Protein AF-A0A418YDF3-F1 (afdb_monomer)

Organism: NCBI:txid2303987

pLDDT: mean 71.72, std 22.0, range [26.33, 98.12]

Sequence (335 aa):
MNLDSYYQDIRQAFCSSIDDYKKDMTSWWKSWVLEMDQRIIVNNKERASASYDSNELETDFVTCPLNGKLHIVHNFETEEFVPIANTPFKIQAFRVEYVEVEAGYGATKRMQKVAKYHDIGPAYSGQVDANGIKEVQLDPATYGGKPLRITFEPDVTDQDMANLLASYDGTIDKLANWLDSEWQIQKQDWQDYLDNGIDMSKEVIKFFDNMIDAVLDAWDEIKGLFELLANPSKLKKLLMQYTDADKIEQMMASAKQEMADLLTLLKDEARCFLCINAIYSWCKLLSPAQLFDIASKTLAAILVEVVISLLIPGGAIIKNLNRLRDAASVAAVIN

Nearest PDB structures (foldseek):
  4u59-assembly1_A  TM=3.745E-01  e=8.250E-01  Salmonella enterica subsp. enterica serovar Typhimurium
  5a33-assembly1_A  TM=1.885E-01  e=4.703E-01  Cowpea mosaic virus

Solvent-accessible surface area (backbone atoms only — not comparable to full-atom values): 18578 Å² total; per-residue (Å²): 134,65,66,68,62,55,50,50,55,46,52,51,52,48,73,49,43,66,59,53,51,54,54,42,51,73,31,92,91,52,41,92,78,55,64,62,29,34,30,34,28,53,70,92,36,81,43,38,73,44,48,51,85,51,52,64,50,64,37,55,79,41,68,34,41,67,77,16,58,42,45,39,36,31,24,46,45,48,89,61,94,40,50,41,48,60,31,37,33,38,39,35,29,40,46,79,45,79,43,78,41,83,46,67,66,80,96,58,54,40,79,39,82,42,82,42,80,42,79,38,79,76,68,48,76,50,56,25,36,82,70,5,39,33,84,43,80,48,58,36,91,74,37,32,65,29,43,27,45,39,39,34,48,42,77,76,43,76,64,51,52,49,54,52,59,58,67,41,50,70,55,49,52,52,51,50,54,48,51,56,55,51,42,67,57,35,51,52,53,40,47,50,45,71,76,70,46,74,92,64,54,73,69,51,56,48,48,48,51,52,46,49,49,50,55,48,51,56,41,55,51,47,52,57,45,52,70,36,48,82,34,71,73,52,38,55,57,52,53,55,75,80,44,59,67,70,59,53,50,49,46,52,68,72,23,65,59,59,51,51,50,48,59,55,47,61,53,16,51,69,60,49,52,50,52,52,43,48,51,56,44,50,62,69,54,54,38,71,72,54,52,53,54,40,70,75,42,68,55,68,62,56,50,52,54,51,50,54,56,73,73,52,87,78,85,62,67,67,67,56,54,52,49,53,52,50,58,58,54,58,56,68,75,76,113

Foldseek 3Di:
DPLVVLLVVLLVCLLCVLVVVVVLCVDPVNVVQDFWWKWKDKPNHTFWIDGLPDQKIKGDWDFQALQQKIKIAIAILAPDGQGQAFKKKKKWFWDWDWDWDFDDDDPPTDTDTDIDIGTWDDIDIDTHHRSRIDIDRDDSVGRHRTIMMMMIRGDRDPVSVVSLSVVCSVLSVVLSVVSVVLLVVLVVVVVCCVVPNDPDPPVVVVVLVVLLVVVVVVLVVVSVVLVVLLPVVSVLVVVVVPDPPVVVVVCCVVCVPVSVLVNSNSSNVSSVSSLSSSVSSSSSSHDSVVSVVCVVPPVVVVSVVSSVLSSDPDDCNPVVVVVVVVVVVVVVVVD

Secondary structure (DSSP, 8-state):
--HHHHHHHHHHHHHTHHHHHHHHHT-TTTGGG--PEEEEEESSSEEEEEETT-S-EEPPPEEPPTT-EEEEEEEESSSS--B-TT-EEEEEEEEEEEEEEEESSGGG-EEEEEEEEEEEEEEEEEE--TTSEEEEE--HHHHTTSEEEEEE-----HHHHHHHHHTTHHHHHHHHHHHHHHHHHHHHHHHHHHHHS----HHHHHHHHHHHHHHHHHHHHHHHHHHHHTSHHHHHHHHHHHS-HHHHHHHHHH-TTHHHHHHHHTT-HHHHHHHHHHHHHHHHHS-HHHHHHHHHS-HHHHHHHHHHHHHS-SSSHHHHHHHHHHHHHHHTT--

Mean predicted aligned error: 13.04 Å

Structure (mmCIF, N/CA/C/O backbone):
data_AF-A0A418YDF3-F1
#
_entry.id   AF-A0A418YDF3-F1
#
loop_
_atom_site.group_PDB
_atom_site.id
_atom_site.type_symbol
_atom_site.label_atom_id
_atom_site.label_alt_id
_atom_site.label_comp_id
_atom_site.label_asym_id
_atom_site.label_entity_id
_atom_site.label_seq_id
_atom_site.pdbx_PDB_ins_code
_atom_site.Cartn_x
_atom_site.Cartn_y
_atom_site.Cartn_z
_atom_site.occupancy
_atom_site.B_iso_or_equiv
_atom_site.auth_seq_id
_atom_site.auth_comp_id
_atom_site.auth_asym_id
_atom_site.auth_atom_id
_atom_site.pdbx_PDB_model_num
ATOM 1 N N . MET A 1 1 ? -25.095 6.789 31.548 1.00 68.75 1 MET A N 1
ATOM 2 C CA . MET A 1 1 ? -24.505 6.832 30.192 1.00 68.75 1 MET A CA 1
ATOM 3 C C . MET A 1 1 ? -25.452 6.117 29.239 1.00 68.75 1 MET A C 1
ATOM 5 O O . MET A 1 1 ? -26.002 5.104 29.648 1.00 68.75 1 MET A O 1
ATOM 9 N N . ASN A 1 2 ? -25.699 6.633 28.030 1.00 84.19 2 ASN A N 1
ATOM 10 C CA . ASN A 1 2 ? -26.424 5.872 27.007 1.00 84.19 2 ASN A CA 1
ATOM 11 C C . ASN A 1 2 ? -25.394 5.049 26.218 1.00 84.19 2 ASN A C 1
ATOM 13 O O . ASN A 1 2 ? -24.545 5.610 25.532 1.00 84.19 2 ASN A O 1
ATOM 17 N N . LEU A 1 3 ? -25.443 3.729 26.395 1.00 83.56 3 LEU A N 1
ATOM 18 C CA . LEU A 1 3 ? -24.481 2.794 25.815 1.00 83.56 3 LEU A CA 1
ATOM 19 C C . LEU A 1 3 ? -24.567 2.754 24.283 1.00 83.56 3 LEU A C 1
ATOM 21 O O . LEU A 1 3 ? -23.544 2.659 23.614 1.00 83.56 3 LEU A O 1
ATOM 25 N N . ASP A 1 4 ? -25.766 2.894 23.719 1.00 86.94 4 ASP A N 1
ATOM 26 C CA . ASP A 1 4 ? -25.945 2.860 22.268 1.00 86.94 4 ASP A CA 1
ATOM 27 C C . ASP A 1 4 ? -25.356 4.106 21.604 1.00 86.94 4 ASP A C 1
ATOM 29 O O . ASP A 1 4 ? -24.656 3.980 20.604 1.00 86.94 4 ASP A O 1
ATOM 33 N N . SER A 1 5 ? -25.555 5.298 22.178 1.00 87.12 5 SER A N 1
ATOM 34 C CA . SER A 1 5 ? -24.912 6.510 21.649 1.00 87.12 5 SER A CA 1
ATOM 35 C C . SER A 1 5 ? -23.392 6.471 21.814 1.00 87.12 5 SER A C 1
ATOM 37 O O . SER A 1 5 ? -22.680 6.843 20.891 1.00 87.12 5 SER A O 1
ATOM 39 N N . TYR A 1 6 ? -22.896 5.963 22.950 1.00 85.44 6 TYR A N 1
ATOM 40 C CA . TYR A 1 6 ? -21.458 5.820 23.205 1.00 85.44 6 TYR A CA 1
ATOM 41 C C . TYR A 1 6 ? -20.766 4.961 22.139 1.00 85.44 6 TYR A C 1
ATOM 43 O O . TYR A 1 6 ? -19.739 5.352 21.586 1.00 85.44 6 TYR A O 1
ATOM 51 N N . TYR A 1 7 ? -21.363 3.816 21.800 1.00 91.38 7 TYR A N 1
ATOM 52 C CA . TYR A 1 7 ? -20.827 2.954 20.755 1.00 91.38 7 TYR A CA 1
ATOM 53 C C . TYR A 1 7 ? -20.908 3.583 19.360 1.00 91.38 7 TYR A C 1
ATOM 55 O O . TYR A 1 7 ? -19.952 3.482 18.593 1.00 91.38 7 TYR A O 1
ATOM 63 N N . GLN A 1 8 ? -22.019 4.250 19.024 1.00 92.75 8 GLN A N 1
ATOM 64 C CA . GLN A 1 8 ? -22.160 4.902 17.718 1.00 92.75 8 GLN A CA 1
ATOM 65 C C . GLN A 1 8 ? -21.089 5.975 17.492 1.00 92.75 8 GLN A C 1
ATOM 67 O O . GLN A 1 8 ? -20.534 6.036 16.396 1.00 92.75 8 GLN A O 1
ATOM 72 N N . ASP A 1 9 ? -20.729 6.742 18.526 1.00 90.81 9 ASP A N 1
ATOM 73 C CA . ASP A 1 9 ? -19.654 7.736 18.441 1.00 90.81 9 ASP A CA 1
ATOM 74 C C . ASP A 1 9 ? -18.295 7.075 18.129 1.00 90.81 9 ASP A C 1
ATOM 76 O O . ASP A 1 9 ? -17.563 7.531 17.248 1.00 90.81 9 ASP A O 1
ATOM 80 N N . ILE A 1 10 ? -17.973 5.958 18.797 1.00 87.44 10 ILE A N 1
ATOM 81 C CA . ILE A 1 10 ? -16.735 5.189 18.561 1.00 87.44 10 ILE A CA 1
ATOM 82 C C . ILE A 1 10 ? -16.718 4.604 17.146 1.00 87.44 10 ILE A C 1
ATOM 84 O O . ILE A 1 10 ? -15.728 4.736 16.424 1.00 87.44 10 ILE A O 1
ATOM 88 N N . ARG A 1 11 ? -17.823 3.980 16.728 1.00 92.56 11 ARG A N 1
ATOM 89 C CA . ARG A 1 11 ? -17.955 3.364 15.405 1.00 92.56 11 ARG A CA 1
ATOM 90 C C . ARG A 1 11 ? -17.830 4.400 14.290 1.00 92.56 11 ARG A C 1
ATOM 92 O O . ARG A 1 11 ? -17.145 4.149 13.300 1.00 92.56 11 ARG A O 1
ATOM 99 N N . GLN A 1 12 ? -18.472 5.558 14.438 1.00 93.62 12 GLN A N 1
ATOM 100 C CA . GLN A 1 12 ? -18.404 6.639 13.457 1.00 93.62 12 GLN A CA 1
ATOM 101 C C . GLN A 1 12 ? -16.995 7.234 13.365 1.00 93.62 12 GLN A C 1
ATOM 103 O O . GLN A 1 12 ? -16.513 7.477 12.255 1.00 93.62 12 GLN A O 1
ATOM 108 N N . ALA A 1 13 ? -16.325 7.427 14.505 1.00 88.69 13 ALA A N 1
ATOM 109 C CA . ALA A 1 13 ? -14.936 7.871 14.539 1.00 88.69 13 ALA A CA 1
ATOM 110 C C 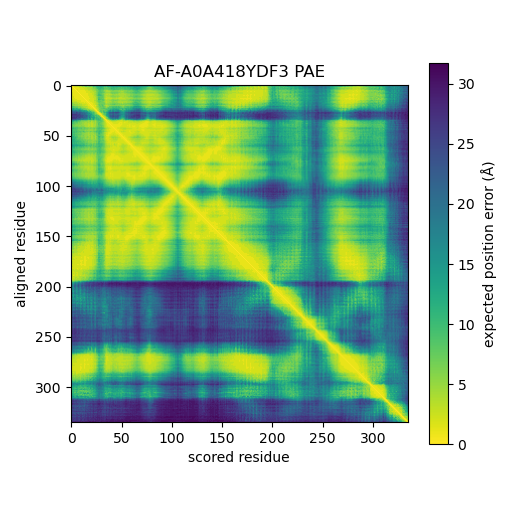. ALA A 1 13 ? -14.005 6.889 13.809 1.00 88.69 13 ALA A C 1
ATOM 112 O O . ALA A 1 13 ? -13.186 7.322 13.005 1.00 88.69 13 ALA A O 1
ATOM 113 N N . PHE A 1 14 ? -14.181 5.577 14.010 1.00 87.88 14 PHE A N 1
ATOM 114 C CA . PHE A 1 14 ? -13.436 4.557 13.268 1.00 87.88 14 PHE A CA 1
ATOM 115 C C . PHE A 1 14 ? -13.706 4.613 11.758 1.00 87.88 14 PHE A C 1
ATOM 117 O O . PHE A 1 14 ? -12.773 4.703 10.967 1.00 87.88 14 PHE A O 1
ATOM 124 N N . CYS A 1 15 ? -14.977 4.602 11.341 1.00 92.31 15 CYS A N 1
ATOM 125 C CA . CYS A 1 15 ? -15.323 4.573 9.913 1.00 92.31 15 CYS A CA 1
ATOM 126 C C . CYS A 1 15 ? -14.806 5.808 9.159 1.00 92.31 15 CYS A C 1
ATOM 128 O O . CYS A 1 15 ? -14.558 5.735 7.961 1.00 92.31 15 CYS A O 1
ATOM 130 N N . SER A 1 16 ? -14.628 6.928 9.863 1.00 90.25 16 SER A N 1
ATOM 131 C CA . SER A 1 16 ? -14.122 8.179 9.290 1.00 90.25 16 SER A CA 1
ATOM 132 C C . SER A 1 16 ? -12.600 8.335 9.432 1.00 90.25 16 SER A C 1
ATOM 134 O O . SER A 1 16 ? -12.046 9.306 8.927 1.00 90.25 16 SER A O 1
ATOM 136 N N . SER A 1 17 ? -11.889 7.406 10.092 1.00 83.56 17 SER A N 1
ATOM 137 C CA . SER A 1 17 ? -10.458 7.585 10.395 1.00 83.56 17 SER A CA 1
ATOM 138 C C . SER A 1 17 ? -9.578 7.628 9.143 1.00 83.56 17 SER A C 1
ATOM 140 O O . SER A 1 17 ? -8.509 8.232 9.159 1.00 83.56 17 SER A O 1
ATOM 142 N N . ILE A 1 18 ? -10.021 7.019 8.037 1.00 85.00 18 ILE A N 1
ATOM 143 C CA . ILE A 1 18 ? -9.289 7.046 6.762 1.00 85.00 18 ILE A CA 1
ATOM 144 C C . ILE A 1 18 ? -9.213 8.461 6.155 1.00 85.00 18 ILE A C 1
ATOM 146 O O . ILE A 1 18 ? -8.265 8.789 5.443 1.00 85.00 18 ILE A O 1
ATOM 150 N N . ASP A 1 19 ? -10.159 9.344 6.490 1.00 84.38 19 ASP A N 1
ATOM 151 C CA . ASP A 1 19 ? -10.090 10.754 6.096 1.00 84.38 19 ASP A CA 1
ATOM 152 C C . ASP A 1 19 ? -9.011 11.505 6.881 1.00 84.38 19 ASP A C 1
ATOM 154 O O . ASP A 1 19 ? -8.397 12.443 6.367 1.00 84.38 19 ASP A O 1
ATOM 158 N N . ASP A 1 20 ? -8.762 11.102 8.128 1.00 75.81 20 ASP A N 1
ATOM 159 C CA . ASP A 1 20 ? -7.681 11.661 8.937 1.00 75.81 20 ASP A CA 1
ATOM 160 C C . ASP A 1 20 ? -6.318 11.173 8.438 1.00 75.81 20 ASP A C 1
ATOM 162 O O . ASP A 1 20 ? -5.392 11.979 8.345 1.00 75.81 20 ASP A O 1
ATOM 166 N N . TYR A 1 21 ? -6.230 9.918 7.982 1.00 73.06 21 TYR A N 1
ATOM 167 C CA . TYR A 1 21 ? -5.070 9.406 7.243 1.00 73.06 21 TYR A CA 1
ATOM 168 C C . TYR A 1 21 ? -4.759 10.278 6.018 1.00 73.06 21 TYR A C 1
ATOM 170 O O . TYR A 1 21 ? -3.640 10.771 5.878 1.00 73.06 21 TYR A O 1
ATOM 178 N N . LYS A 1 22 ? -5.766 10.585 5.185 1.00 74.12 22 LYS A N 1
ATOM 179 C CA . LYS A 1 22 ? -5.604 11.474 4.020 1.00 74.12 22 LYS A CA 1
ATOM 180 C C . LYS A 1 22 ? -5.060 12.856 4.403 1.00 74.12 22 LYS A C 1
ATOM 182 O O . LYS A 1 22 ? -4.180 13.387 3.727 1.00 74.12 22 LYS A O 1
ATOM 187 N N . LYS A 1 23 ? -5.582 13.466 5.473 1.00 70.31 23 LYS A N 1
ATOM 188 C CA . LYS A 1 23 ? -5.118 14.786 5.947 1.00 70.31 23 LYS A CA 1
ATOM 189 C C . LYS A 1 23 ? -3.670 14.735 6.426 1.00 70.31 23 LYS A C 1
ATOM 191 O O . LYS A 1 23 ? -2.907 15.664 6.145 1.00 70.31 23 LYS A O 1
ATOM 196 N N . ASP A 1 24 ? -3.296 13.666 7.118 1.00 64.00 24 ASP A N 1
ATOM 197 C CA . ASP A 1 24 ? -1.949 13.488 7.648 1.00 64.00 24 ASP A CA 1
ATOM 198 C C . ASP A 1 24 ? -0.921 13.225 6.529 1.00 64.00 24 ASP A C 1
ATOM 200 O O . ASP A 1 24 ? 0.154 13.822 6.586 1.00 64.00 24 ASP A O 1
ATOM 204 N N . MET A 1 25 ? -1.281 12.509 5.449 1.00 60.66 25 MET A N 1
ATOM 205 C CA . MET A 1 25 ? -0.444 12.379 4.235 1.00 60.66 25 MET A CA 1
ATOM 206 C C . MET A 1 25 ? -0.154 13.728 3.556 1.00 60.66 25 MET A C 1
ATOM 208 O O . MET A 1 25 ? 0.928 13.950 3.023 1.00 60.66 25 MET A O 1
ATOM 212 N N . THR A 1 26 ? -1.121 14.652 3.568 1.00 54.19 26 THR A N 1
ATOM 213 C CA . THR A 1 26 ? -0.982 15.975 2.920 1.00 54.19 26 THR A CA 1
ATOM 214 C C . THR A 1 26 ? -0.296 17.035 3.796 1.00 54.19 26 THR A C 1
ATOM 216 O O . THR A 1 26 ? -0.090 18.174 3.368 1.00 54.19 26 THR A O 1
ATOM 219 N N . SER A 1 27 ? 0.056 16.697 5.042 1.00 50.47 27 SER A N 1
ATOM 220 C CA . SER A 1 27 ? 0.608 17.639 6.019 1.00 50.47 27 SER A CA 1
ATOM 221 C C . SER A 1 27 ? 2.141 17.577 6.078 1.00 50.47 27 SER A C 1
ATOM 223 O O . SER A 1 27 ? 2.725 16.643 6.619 1.00 50.47 27 SER A O 1
ATOM 225 N N . TRP A 1 28 ? 2.805 18.646 5.621 1.00 35.75 28 TRP A N 1
ATOM 226 C CA . TRP A 1 28 ? 4.269 18.758 5.443 1.00 35.75 28 TRP A CA 1
ATOM 227 C C . TRP A 1 28 ? 5.166 18.456 6.667 1.00 35.75 28 TRP A C 1
ATOM 229 O O . TRP A 1 28 ? 6.367 18.269 6.500 1.00 35.75 28 TRP A O 1
ATOM 239 N N . TRP A 1 29 ? 4.632 18.423 7.894 1.00 36.47 29 TRP A N 1
ATOM 240 C CA . TRP A 1 29 ? 5.394 18.114 9.120 1.00 36.47 29 TRP A CA 1
ATOM 241 C C . TRP A 1 29 ? 5.111 16.710 9.693 1.00 36.47 29 TRP A C 1
ATOM 243 O O . TRP A 1 29 ? 5.823 16.272 10.597 1.00 36.47 29 TRP A O 1
ATOM 253 N N . LYS A 1 30 ? 4.102 16.005 9.158 1.00 39.47 30 LYS A N 1
ATOM 254 C CA . LYS A 1 30 ? 3.733 14.615 9.492 1.00 39.47 30 LYS A CA 1
ATOM 255 C C . LYS A 1 30 ? 4.039 13.607 8.368 1.00 39.47 30 LYS A C 1
ATOM 257 O O . LYS A 1 30 ? 3.889 12.413 8.595 1.00 39.47 30 LYS A O 1
ATOM 262 N N . SER A 1 31 ? 4.526 14.078 7.212 1.00 36.50 31 SER A N 1
ATOM 263 C CA . SER A 1 31 ? 4.891 13.267 6.028 1.00 36.50 31 SER A CA 1
ATOM 264 C C . SER A 1 31 ? 5.810 12.079 6.332 1.00 36.50 31 SER A C 1
ATOM 266 O O . SER A 1 31 ? 5.743 11.061 5.675 1.00 36.50 31 SER A O 1
ATOM 268 N N . TRP A 1 32 ? 6.633 12.148 7.377 1.00 39.16 32 TRP A N 1
ATOM 269 C CA . TRP A 1 32 ? 7.640 11.125 7.678 1.00 39.16 32 TRP A CA 1
ATOM 270 C C . TRP A 1 32 ? 7.091 9.783 8.215 1.00 39.16 32 TRP A C 1
ATOM 272 O O . TRP A 1 32 ? 7.901 8.898 8.482 1.00 39.16 32 TRP A O 1
ATOM 282 N N . VAL A 1 33 ? 5.769 9.633 8.405 1.00 44.22 33 VAL A N 1
ATOM 283 C CA . VAL A 1 33 ? 5.159 8.463 9.082 1.00 44.22 33 VAL A CA 1
ATOM 284 C C . VAL A 1 33 ? 4.268 7.606 8.173 1.00 44.22 33 VAL A C 1
ATOM 286 O O . VAL A 1 33 ? 4.061 6.440 8.495 1.00 44.22 33 VAL A O 1
ATOM 289 N N . LEU A 1 34 ? 3.711 8.149 7.081 1.00 53.81 34 LEU A N 1
ATOM 290 C CA . LEU A 1 34 ? 2.712 7.459 6.245 1.00 53.81 34 LEU A CA 1
ATOM 291 C C . LEU A 1 34 ? 2.827 7.927 4.782 1.00 53.81 34 LEU A C 1
ATOM 293 O O . LEU A 1 34 ? 2.125 8.852 4.365 1.00 53.81 34 LEU A O 1
ATOM 297 N N . GLU A 1 35 ? 3.727 7.324 4.014 1.00 62.12 35 GLU A N 1
ATOM 298 C CA . GLU A 1 35 ? 3.929 7.616 2.595 1.00 62.12 35 GLU A CA 1
ATOM 299 C C . GLU A 1 35 ? 3.644 6.358 1.789 1.00 62.12 35 GLU A C 1
ATOM 301 O O . GLU A 1 35 ? 4.431 5.416 1.761 1.00 62.12 35 GLU A O 1
ATOM 306 N N . MET A 1 36 ? 2.499 6.346 1.103 1.00 76.44 36 MET A N 1
ATOM 307 C CA . MET A 1 36 ? 2.209 5.221 0.232 1.00 76.44 36 MET A CA 1
ATOM 308 C C . MET A 1 36 ? 3.193 5.176 -0.915 1.00 76.44 36 MET A C 1
ATOM 310 O O . MET A 1 36 ? 3.329 6.136 -1.667 1.00 76.44 36 MET A O 1
ATOM 314 N N . ASP A 1 37 ? 3.854 4.041 -1.058 1.00 83.31 37 ASP A N 1
ATOM 315 C CA . ASP A 1 37 ? 4.807 3.847 -2.126 1.00 83.31 37 ASP A CA 1
ATOM 316 C C . ASP A 1 37 ? 4.089 3.526 -3.442 1.00 83.31 37 ASP A C 1
ATOM 318 O O . ASP A 1 37 ? 3.086 2.812 -3.510 1.00 83.31 37 ASP A O 1
ATOM 322 N N . GLN A 1 38 ? 4.634 4.050 -4.526 1.00 89.88 38 GLN A N 1
ATOM 323 C CA . GLN A 1 38 ? 4.401 3.598 -5.885 1.00 89.88 38 GLN A CA 1
ATOM 324 C C . GLN A 1 38 ? 5.324 2.418 -6.161 1.00 89.88 38 GLN A C 1
ATOM 326 O O . GLN A 1 38 ? 6.503 2.452 -5.819 1.00 89.88 38 GLN A O 1
ATOM 331 N N . ARG A 1 39 ? 4.826 1.406 -6.865 1.00 92.38 39 ARG A N 1
ATOM 332 C CA . ARG A 1 39 ? 5.553 0.179 -7.186 1.00 92.38 39 ARG A CA 1
ATOM 333 C C . ARG A 1 39 ? 5.563 -0.078 -8.686 1.00 92.38 39 ARG A C 1
ATOM 335 O O . ARG A 1 39 ? 4.524 -0.058 -9.348 1.00 92.38 39 ARG A O 1
ATOM 342 N N . ILE A 1 40 ? 6.740 -0.411 -9.216 1.00 95.19 40 ILE A N 1
ATOM 343 C CA . ILE A 1 40 ? 6.924 -0.818 -10.614 1.00 95.19 40 ILE A CA 1
ATOM 344 C C . ILE A 1 40 ? 7.228 -2.310 -10.684 1.00 95.19 40 ILE A C 1
ATOM 346 O O . ILE A 1 40 ? 8.195 -2.804 -10.097 1.00 95.19 40 ILE A O 1
ATOM 350 N N . ILE A 1 41 ? 6.443 -3.028 -11.485 1.00 94.75 41 ILE A N 1
ATOM 351 C CA . ILE A 1 41 ? 6.624 -4.453 -11.757 1.00 94.75 41 ILE A CA 1
ATOM 352 C C . ILE A 1 41 ? 6.918 -4.642 -13.243 1.00 94.75 41 ILE A C 1
ATOM 354 O O . ILE A 1 41 ? 6.186 -4.167 -14.108 1.00 94.75 41 ILE A O 1
ATOM 358 N N . VAL A 1 42 ? 7.971 -5.399 -13.551 1.00 96.56 42 VAL A N 1
ATOM 359 C CA . VAL A 1 42 ? 8.317 -5.780 -14.926 1.00 96.56 42 VAL A CA 1
ATOM 360 C C . VAL A 1 42 ? 8.484 -7.289 -15.007 1.00 96.56 42 VAL A C 1
ATOM 362 O O . VAL A 1 42 ? 9.354 -7.870 -14.349 1.00 96.56 42 VAL A O 1
ATOM 365 N N . ASN A 1 43 ? 7.658 -7.927 -15.839 1.00 94.56 43 ASN A N 1
ATOM 366 C CA . ASN A 1 43 ? 7.561 -9.380 -15.987 1.00 94.56 43 ASN A CA 1
ATOM 367 C C . ASN A 1 43 ? 7.338 -10.089 -14.638 1.00 94.56 43 ASN A C 1
ATOM 369 O O . ASN A 1 43 ? 8.057 -11.030 -14.294 1.00 94.56 43 ASN A O 1
ATOM 373 N N . ASN A 1 44 ? 6.343 -9.616 -13.880 1.00 90.69 44 ASN A N 1
ATOM 374 C CA . ASN A 1 44 ? 5.898 -10.169 -12.591 1.00 90.69 44 ASN A CA 1
ATOM 375 C C . ASN A 1 44 ? 6.950 -10.118 -11.474 1.00 90.69 44 ASN A C 1
ATOM 377 O O . ASN A 1 44 ? 6.905 -10.908 -10.533 1.00 90.69 44 ASN A O 1
ATOM 381 N N . LYS A 1 45 ? 7.920 -9.212 -11.588 1.00 91.12 45 LYS A N 1
ATOM 382 C CA . LYS A 1 45 ? 8.905 -8.939 -10.544 1.00 91.12 45 LYS A CA 1
ATOM 383 C C . LYS A 1 45 ? 8.922 -7.454 -10.257 1.00 91.12 45 LYS A C 1
ATOM 385 O O . LYS A 1 45 ? 9.007 -6.674 -11.202 1.00 91.12 45 LYS A O 1
ATOM 390 N N . GLU A 1 46 ? 8.851 -7.103 -8.983 1.00 89.75 46 GLU A N 1
ATOM 391 C CA . GLU A 1 46 ? 9.096 -5.747 -8.501 1.00 89.75 46 GLU A CA 1
ATOM 392 C C . GLU A 1 46 ? 10.509 -5.301 -8.897 1.00 89.75 46 GLU A C 1
ATOM 394 O O . GLU A 1 46 ? 11.453 -6.099 -8.858 1.00 89.75 46 GLU A O 1
ATOM 399 N N . ARG A 1 47 ? 10.625 -4.056 -9.359 1.00 92.19 47 ARG A N 1
ATOM 400 C CA . ARG A 1 47 ? 11.860 -3.468 -9.900 1.00 92.19 47 ARG A CA 1
ATOM 401 C C . ARG A 1 47 ? 12.231 -2.131 -9.285 1.00 92.19 47 ARG A C 1
ATOM 403 O O . ARG A 1 47 ? 13.404 -1.766 -9.303 1.00 92.19 47 ARG A O 1
ATOM 410 N N . ALA A 1 48 ? 11.238 -1.403 -8.795 1.00 89.50 48 ALA A N 1
ATOM 411 C CA . ALA A 1 48 ? 11.406 -0.150 -8.082 1.00 89.50 48 ALA A CA 1
ATOM 412 C C . ALA A 1 48 ? 10.196 0.095 -7.181 1.00 89.50 48 ALA A C 1
ATOM 414 O O . ALA A 1 48 ? 9.085 -0.338 -7.505 1.00 89.50 48 ALA A O 1
ATOM 415 N N . SER A 1 49 ? 10.461 0.817 -6.098 1.00 86.19 49 SER A N 1
ATOM 416 C CA . SER A 1 49 ? 9.478 1.419 -5.206 1.00 86.19 49 SER A CA 1
ATOM 417 C C . SER A 1 49 ? 9.954 2.825 -4.845 1.00 86.19 49 SER A C 1
ATOM 419 O O . SER A 1 49 ? 11.170 3.030 -4.737 1.00 86.19 49 SER A O 1
ATOM 421 N N . ALA A 1 50 ? 9.041 3.780 -4.709 1.00 85.12 50 ALA A N 1
ATOM 422 C CA . ALA A 1 50 ? 9.322 5.116 -4.180 1.00 85.12 50 ALA A CA 1
ATOM 423 C C . ALA A 1 50 ? 8.032 5.779 -3.690 1.00 85.12 50 ALA A C 1
ATOM 425 O O . ALA A 1 50 ? 6.959 5.402 -4.145 1.00 85.12 50 ALA A O 1
ATOM 426 N N . SER A 1 51 ? 8.146 6.817 -2.862 1.00 80.31 51 SER A N 1
ATOM 427 C CA . SER A 1 51 ? 7.000 7.561 -2.320 1.00 80.31 51 SER A CA 1
ATOM 428 C C . SER A 1 51 ? 6.046 8.079 -3.408 1.00 80.31 51 SER A C 1
ATOM 430 O O . SER A 1 51 ? 6.472 8.386 -4.528 1.00 80.31 51 SER A O 1
ATOM 432 N N . TYR A 1 52 ? 4.748 8.199 -3.105 1.00 81.25 52 TYR A N 1
ATOM 433 C 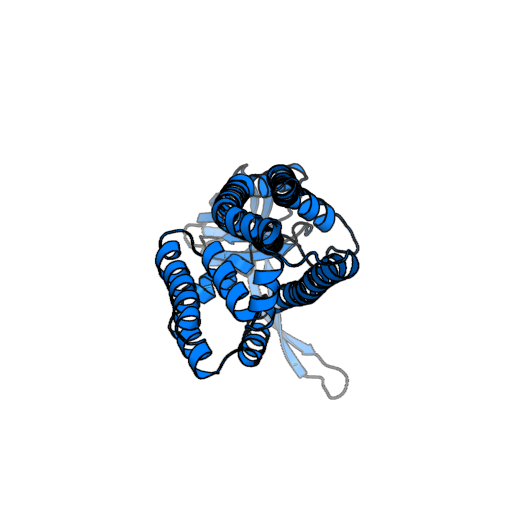CA . TYR A 1 52 ? 3.709 8.653 -4.048 1.00 81.25 52 TYR A CA 1
ATOM 434 C C . TYR A 1 52 ? 3.974 10.025 -4.682 1.00 81.25 52 TYR A C 1
ATOM 436 O O . TYR A 1 52 ? 3.465 10.296 -5.766 1.00 81.25 52 TYR A O 1
ATOM 444 N N . ASP A 1 53 ? 4.762 10.882 -4.036 1.00 80.00 53 ASP A N 1
ATOM 445 C CA . ASP A 1 53 ? 5.105 12.221 -4.525 1.00 80.00 53 ASP A CA 1
ATOM 446 C C . ASP A 1 53 ? 6.375 12.248 -5.401 1.00 80.00 53 ASP A C 1
ATOM 448 O O . ASP A 1 53 ? 6.777 13.295 -5.921 1.00 80.00 53 ASP A O 1
ATOM 452 N N . SER A 1 54 ? 7.016 11.091 -5.586 1.00 84.38 54 SER A N 1
ATOM 453 C CA . SER A 1 54 ? 8.177 10.945 -6.454 1.00 84.38 54 SER A CA 1
ATOM 454 C C . SER A 1 54 ? 7.754 11.030 -7.913 1.00 84.38 54 SER A C 1
ATOM 456 O O . SER A 1 54 ? 7.073 10.145 -8.415 1.00 84.38 54 SER A O 1
ATOM 458 N N . ASN A 1 55 ? 8.231 12.056 -8.617 1.00 90.81 55 ASN A N 1
ATOM 459 C CA . ASN A 1 55 ? 7.907 12.298 -10.031 1.00 90.81 55 ASN A CA 1
ATOM 460 C C . ASN A 1 55 ? 8.845 11.577 -11.017 1.00 90.81 55 ASN A C 1
ATOM 462 O O . ASN A 1 55 ? 8.713 11.726 -12.231 1.00 90.81 55 ASN A O 1
ATOM 466 N N . GLU A 1 56 ? 9.825 10.827 -10.512 1.00 93.19 56 GLU A N 1
ATOM 467 C CA . GLU A 1 56 ? 10.739 10.019 -11.319 1.00 93.19 56 GLU A CA 1
ATOM 468 C C . GLU A 1 56 ? 11.117 8.743 -10.560 1.00 93.19 56 GLU A C 1
ATOM 470 O O . GLU A 1 56 ? 11.583 8.807 -9.423 1.00 93.19 56 GLU A O 1
ATOM 475 N N . LEU A 1 57 ? 10.924 7.581 -11.190 1.00 92.75 57 LEU A N 1
ATOM 476 C CA . LEU A 1 57 ? 11.343 6.284 -10.653 1.00 92.75 57 LEU A CA 1
ATOM 477 C C . LEU A 1 57 ? 12.136 5.522 -11.714 1.00 92.75 57 LEU A C 1
ATOM 479 O O . LEU A 1 57 ? 11.641 5.259 -12.811 1.00 92.75 57 LEU A O 1
ATOM 483 N N . GLU A 1 58 ? 13.358 5.114 -11.379 1.00 93.50 58 GLU A N 1
ATOM 484 C CA . GLU A 1 58 ? 14.184 4.255 -12.230 1.00 93.50 58 GLU A CA 1
ATOM 485 C C . GLU A 1 58 ? 14.220 2.827 -11.674 1.00 93.50 58 GLU A C 1
ATOM 487 O O . GLU A 1 58 ? 14.462 2.608 -10.488 1.00 93.50 58 GLU A O 1
ATOM 492 N N . THR A 1 59 ? 13.993 1.840 -12.542 1.00 91.44 59 THR A N 1
ATOM 493 C CA . THR A 1 59 ? 14.086 0.422 -12.184 1.00 91.44 59 THR A CA 1
ATOM 494 C C . THR A 1 59 ? 15.524 -0.030 -11.957 1.00 91.44 59 THR A C 1
ATOM 496 O O . THR A 1 59 ? 16.459 0.475 -12.584 1.00 91.44 59 THR A O 1
ATOM 499 N N . ASP A 1 60 ? 15.704 -1.111 -11.195 1.00 89.75 60 ASP A N 1
ATOM 500 C CA . ASP A 1 60 ? 16.899 -1.940 -11.354 1.00 89.75 60 ASP A CA 1
ATOM 501 C C . ASP A 1 60 ? 17.050 -2.447 -12.809 1.00 89.75 60 ASP A C 1
ATOM 503 O O . ASP A 1 60 ? 16.157 -2.333 -13.659 1.00 89.75 60 ASP A O 1
ATOM 507 N N . PHE A 1 61 ? 18.229 -2.979 -13.145 1.00 91.44 61 PHE A N 1
ATOM 508 C CA . PHE A 1 61 ? 18.499 -3.409 -14.515 1.00 91.44 61 PHE A CA 1
ATOM 509 C C . PHE A 1 61 ? 17.667 -4.635 -14.897 1.00 91.44 61 PHE A C 1
ATOM 511 O O . PHE A 1 61 ? 17.868 -5.743 -14.392 1.00 91.44 61 PHE A O 1
ATOM 518 N N . VAL A 1 62 ? 16.792 -4.460 -15.886 1.00 93.00 62 VAL A N 1
ATOM 519 C CA . VAL A 1 62 ? 15.952 -5.533 -16.420 1.00 93.00 62 VAL A CA 1
ATOM 520 C C . VAL A 1 62 ? 16.619 -6.131 -17.649 1.00 93.00 62 VAL A C 1
ATOM 522 O O . VAL A 1 62 ? 16.902 -5.433 -18.613 1.00 93.00 62 VAL A O 1
ATOM 525 N N . THR A 1 63 ? 16.849 -7.442 -17.678 1.00 95.75 63 THR A N 1
ATOM 526 C CA . THR A 1 63 ? 17.278 -8.094 -18.927 1.00 95.75 63 THR A CA 1
ATOM 527 C C . THR A 1 63 ? 16.081 -8.264 -19.856 1.00 95.75 63 THR A C 1
ATOM 529 O O . THR A 1 63 ? 15.107 -8.926 -19.493 1.00 95.75 63 THR A O 1
ATOM 532 N N . CYS A 1 64 ? 16.156 -7.698 -21.062 1.00 96.62 64 CYS A N 1
ATOM 533 C CA . CYS A 1 64 ? 15.113 -7.848 -22.069 1.00 96.62 64 CYS A CA 1
ATOM 534 C C . CYS A 1 64 ? 14.989 -9.318 -22.508 1.00 96.62 64 CYS A C 1
ATOM 536 O O . CYS A 1 64 ? 15.992 -9.911 -22.930 1.00 96.62 64 CYS A O 1
ATOM 538 N N . PRO A 1 65 ? 13.787 -9.920 -22.481 1.00 97.06 65 PRO A N 1
ATOM 539 C CA . PRO A 1 65 ? 13.562 -11.222 -23.093 1.00 97.06 65 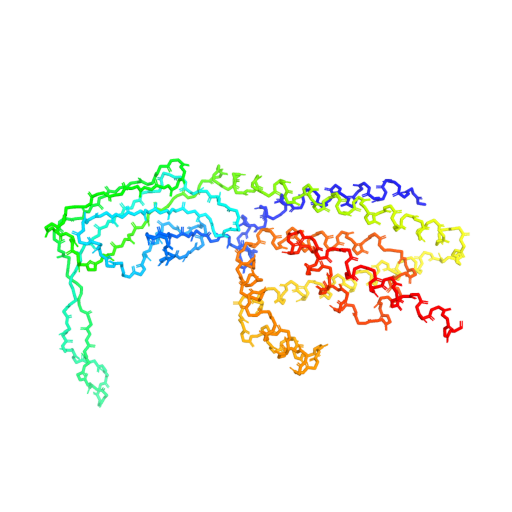PRO A CA 1
ATOM 540 C C . PRO A 1 65 ? 13.955 -11.225 -24.573 1.00 97.06 65 PRO A C 1
ATOM 542 O O . PRO A 1 65 ? 13.780 -10.237 -25.282 1.00 97.06 65 PRO A O 1
ATOM 545 N N . LEU A 1 66 ? 14.452 -12.358 -25.077 1.00 96.81 66 LEU A N 1
ATOM 546 C CA . LEU A 1 66 ? 14.903 -12.467 -26.473 1.00 96.81 66 LEU A CA 1
ATOM 547 C C . LEU A 1 66 ? 13.791 -12.206 -27.500 1.00 96.81 66 LEU A C 1
ATOM 549 O O . LEU A 1 66 ? 14.083 -11.859 -28.635 1.00 96.81 66 LEU A O 1
ATOM 553 N N . ASN A 1 67 ? 12.525 -12.368 -27.114 1.00 96.44 67 ASN A N 1
ATOM 554 C CA . ASN A 1 67 ? 11.369 -12.068 -27.961 1.00 96.44 67 ASN A CA 1
ATOM 555 C C . ASN A 1 67 ? 10.909 -10.598 -27.871 1.00 96.44 67 ASN A C 1
ATOM 557 O O . ASN A 1 67 ? 9.909 -10.249 -28.495 1.00 96.44 67 ASN A O 1
ATOM 561 N N . GLY A 1 68 ? 11.591 -9.758 -27.086 1.00 96.50 68 GLY A N 1
ATOM 562 C CA . GLY A 1 68 ? 11.289 -8.336 -26.925 1.00 96.50 68 GLY A CA 1
ATOM 563 C C . GLY A 1 68 ? 10.015 -8.024 -26.135 1.00 96.50 68 GLY A C 1
ATOM 564 O O . GLY A 1 68 ? 9.635 -6.859 -26.063 1.00 96.50 68 GLY A O 1
ATOM 565 N N . LYS A 1 69 ? 9.337 -9.021 -25.554 1.00 97.88 69 LYS A N 1
ATOM 566 C CA . LYS A 1 69 ? 8.081 -8.806 -24.824 1.00 97.88 69 LYS A CA 1
ATOM 567 C C . LYS A 1 69 ? 8.338 -8.415 -23.377 1.00 97.88 69 LYS A C 1
ATOM 569 O O . LYS A 1 69 ? 9.085 -9.105 -22.684 1.00 97.88 69 LYS A O 1
ATOM 574 N N . LEU A 1 70 ? 7.692 -7.348 -22.921 1.00 97.75 70 LEU A N 1
ATOM 575 C CA . LEU A 1 70 ? 7.673 -6.939 -21.520 1.00 97.75 70 LEU A CA 1
ATOM 576 C C . LEU A 1 70 ? 6.233 -6.690 -21.076 1.00 97.75 70 LEU A C 1
ATOM 578 O O . LEU A 1 70 ? 5.504 -5.971 -21.753 1.00 97.75 70 LEU A O 1
ATOM 582 N N . HIS A 1 71 ? 5.877 -7.225 -19.916 1.00 97.75 71 HIS A N 1
ATOM 583 C CA . HIS A 1 71 ? 4.673 -6.858 -19.185 1.00 97.75 71 HIS A CA 1
ATOM 584 C C . HIS A 1 71 ? 5.069 -5.879 -18.083 1.00 97.75 71 HIS A C 1
ATOM 586 O O . HIS A 1 71 ? 5.880 -6.217 -17.217 1.00 97.75 71 HIS A O 1
ATOM 592 N N . ILE A 1 72 ? 4.545 -4.663 -18.157 1.00 98.06 72 ILE A N 1
ATOM 593 C CA . ILE A 1 72 ? 4.864 -3.555 -17.265 1.00 98.06 72 ILE A CA 1
ATOM 594 C C . ILE A 1 72 ? 3.623 -3.206 -16.453 1.00 98.06 72 ILE A C 1
ATOM 596 O O . ILE A 1 72 ? 2.537 -3.101 -17.016 1.00 98.06 72 ILE A O 1
ATOM 600 N N . VAL A 1 73 ? 3.798 -2.996 -15.152 1.00 97.75 73 VAL A N 1
ATOM 601 C CA . VAL A 1 73 ? 2.731 -2.577 -14.242 1.00 97.75 73 VAL A CA 1
ATOM 602 C C . VAL A 1 73 ? 3.235 -1.457 -13.336 1.00 97.75 73 VAL A C 1
ATOM 604 O O . VAL A 1 73 ? 4.364 -1.529 -12.850 1.00 97.75 73 VAL A O 1
ATOM 607 N N . HIS A 1 74 ? 2.391 -0.453 -13.113 1.00 97.00 74 HIS A N 1
ATOM 608 C CA . HIS A 1 74 ? 2.586 0.636 -12.167 1.00 97.00 74 HIS A CA 1
ATOM 609 C C . HIS A 1 74 ? 1.359 0.753 -11.256 1.00 97.00 74 HIS A C 1
ATOM 611 O O . HIS A 1 74 ? 0.227 0.883 -11.729 1.00 97.00 74 HIS A O 1
ATOM 617 N N . ASN A 1 75 ? 1.567 0.618 -9.951 1.00 95.06 75 ASN A N 1
ATOM 618 C CA . ASN A 1 75 ? 0.484 0.482 -8.983 1.00 95.06 75 ASN A CA 1
ATOM 619 C C . ASN A 1 75 ? 0.962 0.918 -7.589 1.00 95.06 75 ASN A C 1
ATOM 621 O O . ASN A 1 75 ? 2.161 0.888 -7.337 1.00 95.06 75 ASN A O 1
ATOM 625 N N . PHE A 1 76 ? 0.063 1.269 -6.671 1.00 90.75 76 PHE A N 1
ATOM 626 C CA . PHE A 1 76 ? 0.456 1.528 -5.280 1.00 90.75 76 PHE A CA 1
ATOM 627 C C . PHE A 1 76 ? 0.928 0.245 -4.589 1.00 90.75 76 PHE A C 1
ATOM 629 O O . PHE A 1 76 ? 0.445 -0.855 -4.885 1.00 90.75 76 PHE A O 1
ATOM 636 N N . GLU A 1 77 ? 1.856 0.358 -3.649 1.00 85.25 77 GLU A N 1
ATOM 637 C CA . GLU A 1 77 ? 2.311 -0.750 -2.824 1.00 85.25 77 GLU A CA 1
ATOM 638 C C . GLU A 1 77 ? 1.258 -1.094 -1.763 1.00 85.25 77 GLU A C 1
ATOM 640 O O . GLU A 1 77 ? 1.254 -0.610 -0.642 1.00 85.25 77 GLU A O 1
ATOM 645 N N . THR A 1 78 ? 0.311 -1.926 -2.177 1.00 80.44 78 THR A N 1
ATOM 646 C CA . THR A 1 78 ? -0.885 -2.306 -1.421 1.00 80.44 78 THR A CA 1
ATOM 647 C C . THR A 1 78 ? -1.122 -3.807 -1.557 1.00 80.44 78 THR A C 1
ATOM 649 O O . THR A 1 78 ? -0.611 -4.442 -2.492 1.00 80.44 78 THR A O 1
ATOM 652 N N . GLU A 1 79 ? -1.862 -4.401 -0.615 1.00 75.50 79 GLU A N 1
ATOM 653 C CA . GLU A 1 79 ? -2.212 -5.827 -0.699 1.00 75.50 79 GLU A CA 1
ATOM 654 C C . GLU A 1 79 ? -3.179 -6.082 -1.864 1.00 75.50 79 GLU A C 1
ATOM 656 O O . GLU A 1 79 ? -3.008 -7.020 -2.648 1.00 75.50 79 GLU A O 1
ATOM 661 N N . GLU A 1 80 ? -4.185 -5.218 -1.998 1.00 81.56 80 GLU A N 1
ATOM 662 C CA . GLU A 1 80 ? -5.101 -5.222 -3.134 1.00 81.56 80 GLU A CA 1
ATOM 663 C C . GLU A 1 80 ? -4.513 -4.430 -4.295 1.00 81.56 80 GLU A C 1
ATOM 665 O O . GLU A 1 80 ? -3.833 -3.434 -4.109 1.00 81.56 80 GLU A O 1
ATOM 670 N N . PHE A 1 81 ? -4.758 -4.862 -5.530 1.00 89.44 81 PHE A N 1
ATOM 671 C CA . PHE A 1 81 ? -4.199 -4.160 -6.677 1.00 89.44 81 PHE A CA 1
ATOM 672 C C . PHE A 1 81 ? -4.892 -2.807 -6.899 1.00 89.44 81 PHE A C 1
ATOM 674 O O . PHE A 1 81 ? -6.012 -2.762 -7.408 1.00 89.44 81 PHE A O 1
ATOM 681 N N . VAL A 1 82 ? -4.188 -1.714 -6.589 1.00 93.00 82 VAL A N 1
ATOM 682 C CA . VAL A 1 82 ? -4.615 -0.341 -6.898 1.00 93.00 82 VAL A CA 1
ATOM 683 C C . VAL A 1 82 ? -3.708 0.264 -7.978 1.00 93.00 82 VAL A C 1
ATOM 685 O O . VAL A 1 82 ? -2.534 0.527 -7.701 1.00 93.00 82 VAL A O 1
ATOM 688 N N . PRO A 1 83 ? -4.196 0.475 -9.213 1.00 95.19 83 PRO A N 1
ATOM 689 C CA . PRO A 1 83 ? -3.365 0.961 -10.311 1.00 95.19 83 PRO A CA 1
ATOM 690 C C . PRO A 1 83 ? -3.042 2.453 -10.202 1.00 95.19 83 PRO A C 1
ATOM 692 O O . PRO A 1 83 ? -3.869 3.233 -9.736 1.00 95.19 83 PRO A O 1
ATOM 695 N N . ILE A 1 84 ? -1.879 2.848 -10.730 1.00 94.19 84 ILE A N 1
ATOM 696 C CA . ILE A 1 84 ? -1.562 4.250 -11.029 1.00 94.19 84 ILE A CA 1
ATOM 697 C C . ILE A 1 84 ? -1.625 4.406 -12.547 1.00 94.19 84 ILE A C 1
ATOM 699 O O . ILE A 1 84 ? -0.830 3.829 -13.296 1.00 94.19 84 ILE A O 1
ATOM 703 N N . ALA A 1 85 ? -2.640 5.129 -13.006 1.00 92.81 85 ALA A N 1
ATOM 704 C CA . ALA A 1 85 ? -2.996 5.188 -14.412 1.00 92.81 85 ALA A CA 1
ATOM 705 C C . ALA A 1 85 ? -2.115 6.162 -15.203 1.00 92.81 85 ALA A C 1
ATOM 707 O O . ALA A 1 85 ? -1.574 7.129 -14.677 1.00 92.81 85 ALA A O 1
ATOM 708 N N . ASN A 1 86 ? -2.039 5.947 -16.520 1.00 94.69 86 ASN A N 1
ATOM 709 C CA . ASN A 1 86 ? -1.491 6.915 -17.477 1.00 94.69 86 ASN A CA 1
ATOM 710 C C . ASN A 1 86 ? -0.049 7.378 -17.195 1.00 94.69 86 ASN A C 1
ATOM 712 O O . ASN A 1 86 ? 0.366 8.420 -17.697 1.00 94.69 86 ASN A O 1
ATOM 716 N N . THR A 1 87 ? 0.748 6.616 -16.449 1.00 96.38 87 THR A N 1
ATOM 717 C CA . THR A 1 87 ? 2.146 6.962 -16.180 1.00 96.38 87 THR A CA 1
ATOM 718 C C . THR A 1 87 ? 3.020 6.783 -17.425 1.00 96.38 87 THR A C 1
ATOM 720 O O . THR A 1 87 ? 3.111 5.667 -17.959 1.00 96.38 87 THR A O 1
ATOM 723 N N . PRO A 1 88 ? 3.675 7.849 -17.917 1.00 97.94 88 PRO A N 1
ATOM 724 C CA . PRO A 1 88 ? 4.680 7.754 -18.965 1.00 97.94 88 PRO A CA 1
ATOM 725 C C . PRO A 1 88 ? 5.919 6.993 -18.495 1.00 97.94 88 PRO A C 1
ATOM 727 O O . PRO A 1 88 ? 6.330 7.080 -17.339 1.00 97.94 88 PRO A O 1
ATOM 730 N N . PHE A 1 89 ? 6.557 6.280 -19.419 1.00 98.00 89 PHE A N 1
ATOM 731 C CA . PHE A 1 89 ? 7.843 5.645 -19.171 1.00 98.00 89 PHE A CA 1
ATOM 732 C C . PHE A 1 89 ? 8.738 5.646 -20.413 1.00 98.00 89 PHE A C 1
ATOM 734 O O . PHE A 1 89 ? 8.281 5.725 -21.561 1.00 98.00 89 PHE A O 1
ATOM 741 N N . LYS A 1 90 ? 10.040 5.494 -20.179 1.00 98.06 90 LYS A N 1
ATOM 742 C CA . LYS A 1 90 ? 11.082 5.335 -21.197 1.00 98.06 90 LYS A CA 1
ATOM 743 C C . LYS A 1 90 ? 11.873 4.063 -20.931 1.00 98.06 90 LYS A C 1
ATOM 745 O O . LYS A 1 90 ? 12.216 3.774 -19.792 1.00 98.06 90 LYS A O 1
ATOM 750 N N . ILE A 1 91 ? 12.184 3.317 -21.986 1.00 98.12 91 ILE A N 1
ATOM 751 C CA . ILE A 1 91 ? 13.020 2.116 -21.944 1.00 98.12 91 ILE A CA 1
ATOM 752 C C . ILE A 1 91 ? 14.258 2.361 -22.796 1.00 98.12 91 ILE A C 1
ATOM 754 O O . ILE A 1 91 ? 14.153 2.574 -24.006 1.00 98.12 91 ILE A O 1
ATOM 758 N N . GLN A 1 92 ? 15.429 2.263 -22.178 1.00 97.25 92 GLN A N 1
ATOM 759 C CA . GLN A 1 92 ? 16.715 2.407 -22.845 1.00 97.25 92 GLN A CA 1
ATOM 760 C C . GLN A 1 92 ? 17.541 1.131 -22.667 1.00 97.25 92 GLN A C 1
ATOM 762 O O . GLN A 1 92 ? 17.863 0.735 -21.547 1.00 97.25 92 GLN A O 1
ATOM 767 N N . ALA A 1 93 ? 17.905 0.481 -23.775 1.00 97.38 93 ALA A N 1
ATOM 768 C CA . ALA A 1 93 ? 18.918 -0.570 -23.736 1.00 97.38 93 ALA A CA 1
ATOM 769 C C . ALA A 1 93 ? 20.297 0.059 -23.561 1.00 97.38 93 ALA A C 1
ATOM 771 O O . ALA A 1 93 ? 20.573 1.113 -24.133 1.00 97.38 93 ALA A O 1
ATOM 772 N N . PHE A 1 94 ? 21.182 -0.611 -22.830 1.00 95.38 94 PHE A N 1
ATOM 773 C CA . PHE A 1 94 ? 22.550 -0.139 -22.651 1.00 95.38 94 PHE A CA 1
ATOM 774 C C . PHE A 1 94 ? 23.557 -1.295 -22.612 1.00 95.38 94 PHE A C 1
ATOM 776 O O . PHE A 1 94 ? 23.206 -2.475 -22.577 1.00 95.38 94 PHE A O 1
ATOM 783 N N . ARG A 1 95 ? 24.846 -0.957 -22.632 1.00 94.25 95 ARG A N 1
ATOM 784 C CA . ARG A 1 95 ? 25.950 -1.855 -22.263 1.00 94.25 95 ARG A CA 1
ATOM 785 C C . ARG A 1 95 ? 26.791 -1.233 -21.165 1.00 94.25 95 ARG A C 1
ATOM 787 O O . ARG A 1 95 ? 26.885 -0.010 -21.067 1.00 94.25 95 ARG A O 1
ATOM 794 N N . VAL A 1 96 ? 27.437 -2.096 -20.392 1.00 92.25 96 VAL A N 1
ATOM 795 C CA . VAL A 1 96 ? 28.411 -1.696 -19.381 1.00 92.25 96 VAL A CA 1
ATOM 796 C C . VAL A 1 96 ? 29.815 -1.858 -19.946 1.00 92.25 96 VAL A C 1
ATOM 798 O O . VAL A 1 96 ? 30.176 -2.926 -20.437 1.00 92.25 96 VAL A O 1
ATOM 801 N N . GLU A 1 97 ? 30.606 -0.800 -19.857 1.00 93.69 97 GLU A N 1
ATOM 802 C CA . GLU A 1 97 ? 32.044 -0.810 -20.086 1.00 93.69 97 GLU A CA 1
ATOM 803 C C . GLU A 1 97 ? 32.748 -0.544 -18.754 1.00 93.69 97 GLU A C 1
ATOM 805 O O . GLU A 1 97 ? 32.471 0.450 -18.086 1.00 93.69 97 GLU A O 1
ATOM 810 N N . TYR A 1 98 ? 33.657 -1.427 -18.345 1.00 92.25 98 TYR A N 1
ATOM 811 C CA . TYR A 1 98 ? 34.463 -1.202 -17.148 1.00 92.25 98 TYR A CA 1
ATOM 812 C C . TYR A 1 98 ? 35.764 -0.522 -17.538 1.00 92.25 98 TYR A C 1
ATOM 814 O O . TYR A 1 98 ? 36.576 -1.101 -18.258 1.00 92.25 98 TYR A O 1
ATOM 822 N N . VAL A 1 99 ? 35.970 0.686 -17.025 1.00 92.94 99 VAL A N 1
ATOM 823 C CA . VAL A 1 99 ? 37.202 1.443 -17.245 1.00 92.94 99 VAL A CA 1
ATOM 824 C C . VAL A 1 99 ? 37.958 1.598 -15.937 1.00 92.94 99 VAL A C 1
ATOM 826 O O . VAL A 1 99 ? 37.363 1.694 -14.862 1.00 92.94 99 VAL A O 1
ATOM 829 N N . GLU A 1 100 ? 39.281 1.620 -16.023 1.00 94.00 100 GLU A N 1
ATOM 830 C CA . GLU A 1 100 ? 40.126 1.900 -14.871 1.00 94.00 100 GLU A CA 1
ATOM 831 C C . GLU A 1 100 ? 40.341 3.409 -14.767 1.00 94.00 100 GLU A C 1
ATOM 833 O O . GLU A 1 100 ? 40.827 4.049 -15.699 1.00 94.00 100 GLU A O 1
ATOM 838 N N . VAL A 1 101 ? 39.954 3.981 -13.631 1.00 91.38 101 VAL A N 1
ATOM 839 C CA . VAL A 1 101 ? 40.163 5.395 -13.311 1.00 91.38 101 VAL A CA 1
ATOM 840 C C . VAL A 1 101 ? 41.026 5.512 -12.067 1.00 91.38 101 VAL A C 1
ATOM 842 O O . VAL A 1 101 ? 40.900 4.726 -11.129 1.00 91.38 101 VAL A O 1
ATOM 845 N N . GLU A 1 102 ? 41.913 6.499 -12.045 1.00 92.94 102 GLU A N 1
ATOM 846 C CA . GLU A 1 102 ? 42.648 6.834 -10.833 1.00 92.94 102 GLU A CA 1
ATOM 847 C C . GLU A 1 102 ? 41.716 7.606 -9.888 1.00 92.94 102 GLU A C 1
ATOM 849 O O . GLU A 1 102 ? 41.210 8.672 -10.238 1.00 92.94 102 GLU A O 1
ATOM 854 N N . ALA A 1 103 ? 41.474 7.068 -8.693 1.00 88.00 103 ALA A N 1
ATOM 855 C CA . ALA A 1 103 ? 40.611 7.689 -7.693 1.00 88.00 103 ALA A CA 1
ATOM 856 C C . ALA A 1 103 ? 41.259 7.655 -6.300 1.00 88.00 103 ALA A C 1
ATOM 858 O O . ALA A 1 103 ? 41.941 6.693 -5.937 1.00 88.00 103 ALA A O 1
ATOM 859 N N . GLY A 1 104 ? 41.035 8.715 -5.519 1.00 83.69 104 GLY A N 1
ATOM 860 C CA . GLY A 1 104 ? 41.684 8.973 -4.228 1.00 83.69 104 GLY A CA 1
ATOM 861 C C . GLY A 1 104 ? 42.426 10.315 -4.214 1.00 83.69 104 GLY A C 1
ATOM 862 O O . GLY A 1 104 ? 42.567 10.969 -5.247 1.00 83.69 104 GLY A O 1
ATOM 863 N N . TYR A 1 105 ? 42.906 10.735 -3.043 1.00 84.50 105 TYR A N 1
ATOM 864 C CA . TYR A 1 105 ? 43.631 11.998 -2.863 1.00 84.50 105 TYR A CA 1
ATOM 865 C C . TYR A 1 105 ? 45.035 11.758 -2.289 1.00 84.50 105 TYR A C 1
ATOM 867 O O . TYR A 1 105 ? 45.216 10.971 -1.356 1.00 84.50 105 TYR A O 1
ATOM 875 N N . GLY A 1 106 ? 46.046 12.431 -2.844 1.00 84.19 106 GLY A N 1
ATOM 876 C CA . GLY A 1 106 ? 47.442 12.279 -2.418 1.00 84.19 106 GLY A CA 1
ATOM 877 C C . GLY A 1 106 ? 47.932 10.826 -2.490 1.00 84.19 106 GLY A C 1
ATOM 878 O O . GLY A 1 106 ? 47.738 10.148 -3.496 1.00 84.19 106 GLY A O 1
ATOM 879 N N . ALA A 1 107 ? 48.532 10.331 -1.404 1.00 84.06 107 ALA A N 1
ATOM 880 C CA . ALA A 1 107 ? 49.089 8.976 -1.310 1.00 84.06 107 ALA A CA 1
ATOM 881 C C . ALA A 1 107 ? 48.041 7.838 -1.336 1.00 84.06 107 ALA A C 1
ATOM 883 O O . ALA A 1 107 ? 48.413 6.670 -1.316 1.00 84.06 107 ALA A O 1
ATOM 884 N N . THR A 1 108 ? 46.741 8.156 -1.377 1.00 85.56 108 THR A N 1
ATOM 885 C CA . THR A 1 108 ? 45.650 7.160 -1.445 1.00 85.56 108 THR A CA 1
ATOM 886 C C . THR A 1 108 ? 45.157 6.879 -2.866 1.00 85.56 108 THR A C 1
ATOM 888 O O . THR A 1 108 ? 44.229 6.088 -3.047 1.00 85.56 108 THR A O 1
ATOM 891 N N . LYS A 1 109 ? 45.758 7.519 -3.880 1.00 90.00 109 LYS A N 1
ATOM 892 C CA . LYS A 1 109 ? 45.433 7.280 -5.289 1.00 90.00 109 LYS A CA 1
ATOM 893 C C . LYS A 1 109 ? 45.646 5.813 -5.653 1.00 90.00 109 LYS A C 1
ATOM 895 O O . LYS A 1 109 ? 46.731 5.263 -5.479 1.00 90.00 109 LYS A O 1
ATOM 900 N N . ARG A 1 110 ? 44.594 5.188 -6.175 1.00 90.12 110 ARG A N 1
ATOM 901 C CA . ARG A 1 110 ? 44.611 3.813 -6.679 1.00 90.12 110 ARG A CA 1
ATOM 902 C C . ARG A 1 110 ? 43.757 3.707 -7.932 1.00 90.12 110 ARG A C 1
ATOM 904 O O . ARG A 1 110 ? 42.767 4.427 -8.068 1.00 90.12 110 ARG A O 1
ATOM 911 N N . MET A 1 111 ? 44.122 2.782 -8.816 1.00 90.69 111 MET A N 1
ATOM 912 C CA . MET A 1 111 ? 43.270 2.422 -9.946 1.00 90.69 111 MET A CA 1
ATOM 913 C C . MET A 1 111 ? 42.013 1.734 -9.413 1.00 90.69 111 MET A C 1
ATOM 915 O O . MET A 1 111 ? 42.094 0.762 -8.660 1.00 90.69 111 MET A O 1
ATOM 919 N N . GLN A 1 112 ? 40.851 2.259 -9.780 1.00 90.25 112 GLN A N 1
ATOM 920 C CA . GLN A 1 112 ? 39.547 1.698 -9.457 1.00 90.25 112 GLN A CA 1
ATOM 921 C C . GLN A 1 112 ? 38.823 1.373 -10.758 1.00 90.25 112 GLN A C 1
ATOM 923 O O . GLN A 1 112 ? 38.800 2.180 -11.686 1.00 90.25 112 GLN A O 1
ATOM 928 N N . LYS A 1 113 ? 38.227 0.181 -10.827 1.00 91.56 113 LYS A N 1
ATOM 929 C CA . LYS A 1 113 ? 37.334 -0.181 -11.927 1.00 91.56 113 LYS A CA 1
ATOM 930 C C . LYS A 1 113 ? 35.982 0.468 -11.685 1.00 91.56 113 LYS A C 1
ATOM 932 O O . LYS A 1 113 ? 35.345 0.186 -10.674 1.00 91.56 113 LYS A O 1
ATOM 937 N N . VAL A 1 114 ? 35.551 1.308 -12.615 1.00 89.94 114 VAL A N 1
ATOM 938 C CA . VAL A 1 114 ? 34.234 1.952 -12.588 1.00 89.94 114 VAL A CA 1
ATOM 939 C C . VAL A 1 114 ? 33.419 1.510 -13.795 1.00 89.94 114 VAL A C 1
ATOM 941 O O . VAL A 1 114 ? 33.957 1.327 -14.888 1.00 89.94 114 VAL A O 1
ATOM 944 N N . ALA A 1 115 ? 32.120 1.316 -13.586 1.00 90.75 115 ALA A N 1
ATOM 945 C CA . ALA A 1 115 ? 31.177 1.008 -14.650 1.00 90.75 115 ALA A CA 1
ATOM 946 C C . ALA A 1 115 ? 30.791 2.295 -15.393 1.00 90.75 115 ALA A C 1
ATOM 948 O O . ALA A 1 115 ? 30.346 3.264 -14.778 1.00 90.75 115 ALA A O 1
ATOM 949 N N . LYS A 1 116 ? 30.943 2.295 -16.716 1.00 91.25 116 LYS A N 1
ATOM 950 C CA . LYS A 1 116 ? 30.373 3.284 -17.632 1.00 91.25 116 LYS A CA 1
ATOM 951 C C . LYS A 1 116 ? 29.229 2.653 -18.407 1.00 91.25 116 LYS A C 1
ATOM 953 O O . LYS A 1 116 ? 29.351 1.540 -18.913 1.00 91.25 116 LYS A O 1
ATOM 958 N N . TYR A 1 117 ? 28.127 3.380 -18.501 1.00 92.19 117 TYR A N 1
ATOM 959 C CA . TYR A 1 117 ? 26.917 2.939 -19.181 1.00 92.19 117 TYR A CA 1
ATOM 960 C C . TYR A 1 117 ? 26.820 3.635 -20.534 1.00 92.19 117 TYR A C 1
ATOM 962 O O . TYR A 1 117 ? 26.992 4.850 -20.621 1.00 92.19 117 TYR A O 1
ATOM 970 N N . HIS A 1 118 ? 26.576 2.857 -21.585 1.00 94.19 118 HIS A N 1
ATOM 971 C CA . HIS A 1 118 ? 26.437 3.360 -22.947 1.00 94.19 118 HIS A CA 1
ATOM 972 C C . HIS A 1 118 ? 25.125 2.886 -23.548 1.00 94.19 118 HIS A C 1
ATOM 974 O O . HIS A 1 118 ? 24.920 1.678 -23.688 1.00 94.19 118 HIS A O 1
ATOM 980 N N . ASP A 1 119 ? 24.287 3.838 -23.937 1.00 95.62 119 ASP A N 1
ATOM 981 C CA . ASP A 1 119 ? 23.000 3.573 -24.565 1.00 95.62 119 ASP A CA 1
ATOM 982 C C . ASP A 1 119 ? 23.167 2.859 -25.912 1.00 95.62 119 ASP A C 1
ATOM 984 O O . ASP A 1 119 ? 24.122 3.076 -26.665 1.00 95.62 119 ASP A O 1
ATOM 988 N N . ILE A 1 120 ? 22.226 1.967 -26.202 1.00 93.88 120 ILE A N 1
ATOM 989 C CA . ILE A 1 120 ? 22.160 1.168 -27.419 1.00 93.88 120 ILE A CA 1
ATOM 990 C C . ILE A 1 120 ? 20.829 1.453 -28.100 1.00 93.88 120 ILE A C 1
ATOM 992 O O . ILE A 1 120 ? 19.774 1.086 -27.588 1.00 93.88 120 ILE A O 1
ATOM 996 N N . GLY A 1 121 ? 20.901 2.034 -29.296 1.00 91.62 121 GLY A N 1
ATOM 997 C CA . GLY A 1 121 ? 19.714 2.361 -30.079 1.00 91.62 121 GLY A CA 1
ATOM 998 C C . GLY A 1 121 ? 18.871 3.483 -29.457 1.00 91.62 121 GLY A C 1
ATOM 999 O O . GLY A 1 121 ? 19.239 4.039 -28.420 1.00 91.62 121 GLY A O 1
ATOM 1000 N N . PRO A 1 122 ? 17.760 3.852 -30.112 1.00 93.88 122 PRO A N 1
ATOM 1001 C CA . PRO A 1 122 ? 16.838 4.849 -29.581 1.00 93.88 122 PRO A CA 1
ATOM 1002 C C . PRO A 1 122 ? 16.149 4.349 -28.303 1.00 93.88 122 PRO A C 1
ATOM 1004 O O . PRO A 1 122 ? 16.001 3.144 -28.098 1.00 93.88 122 PRO A O 1
ATOM 1007 N N . ALA A 1 123 ? 15.674 5.269 -27.467 1.00 96.06 123 ALA A N 1
ATOM 1008 C CA . ALA A 1 123 ? 14.767 4.923 -26.378 1.00 96.06 123 ALA A CA 1
ATOM 1009 C C . ALA A 1 123 ? 13.382 4.557 -26.935 1.00 96.06 123 ALA A C 1
ATOM 1011 O O . ALA A 1 123 ? 12.909 5.158 -27.902 1.00 96.06 123 ALA A O 1
ATOM 1012 N N . TYR A 1 124 ? 12.713 3.600 -26.297 1.00 97.62 124 TYR A N 1
ATOM 1013 C CA . TYR A 1 124 ? 11.284 3.373 -26.489 1.00 97.62 124 TYR A CA 1
ATOM 1014 C C . TYR A 1 124 ? 10.515 4.203 -25.462 1.00 97.62 124 TYR A C 1
ATOM 1016 O O . TYR A 1 124 ? 10.815 4.128 -24.273 1.00 97.62 124 TYR A O 1
ATOM 1024 N N . SER A 1 125 ? 9.513 4.959 -25.899 1.00 97.94 125 SER A N 1
ATOM 1025 C CA . SER A 1 125 ? 8.606 5.681 -25.003 1.00 97.94 125 SER A CA 1
ATOM 1026 C C . SER A 1 125 ? 7.233 5.031 -25.018 1.00 97.94 125 SER A C 1
ATOM 1028 O O . SER A 1 125 ? 6.717 4.657 -26.072 1.00 97.94 125 SER A O 1
ATOM 1030 N N . GLY A 1 126 ? 6.640 4.906 -23.841 1.00 97.19 126 GLY A N 1
ATOM 1031 C CA . GLY A 1 126 ? 5.311 4.353 -23.666 1.00 97.19 126 GLY A CA 1
ATOM 1032 C C . GLY A 1 126 ? 4.584 5.011 -22.508 1.00 97.19 126 GLY A C 1
ATOM 1033 O O . GLY A 1 126 ? 5.091 5.920 -21.858 1.00 97.19 126 GLY A O 1
ATOM 1034 N N . GLN A 1 127 ? 3.371 4.536 -22.284 1.00 97.69 127 GLN A N 1
ATOM 1035 C CA . GLN A 1 127 ? 2.521 4.938 -21.178 1.00 97.69 127 GLN A CA 1
ATOM 1036 C C . GLN A 1 127 ? 1.720 3.709 -20.752 1.00 97.69 127 GLN A C 1
ATOM 1038 O O . GLN A 1 127 ? 1.296 2.929 -21.623 1.00 97.69 127 GLN A O 1
ATOM 1043 N N . VAL A 1 128 ? 1.562 3.511 -19.444 1.00 97.06 128 VAL A N 1
ATOM 1044 C CA . VAL A 1 128 ? 0.619 2.518 -18.910 1.00 97.06 128 VAL A CA 1
ATOM 1045 C C . VAL A 1 128 ? -0.819 2.968 -19.145 1.00 97.06 128 VAL A C 1
ATOM 1047 O O . VAL A 1 128 ? -1.086 4.157 -19.298 1.00 97.06 128 VAL A O 1
ATOM 1050 N N . ASP A 1 129 ? -1.742 2.020 -19.254 1.00 95.75 129 ASP A N 1
ATOM 1051 C CA . ASP A 1 129 ? -3.154 2.327 -19.469 1.00 95.75 129 ASP A CA 1
ATOM 1052 C C . ASP A 1 129 ? -3.873 2.737 -18.167 1.00 95.75 129 ASP A C 1
ATOM 1054 O O . ASP A 1 129 ? -3.253 2.962 -17.125 1.00 95.75 129 ASP A O 1
ATOM 1058 N N . ALA A 1 130 ? -5.203 2.851 -18.228 1.00 92.88 130 ALA A N 1
ATOM 1059 C CA . ALA A 1 130 ? -6.037 3.186 -17.074 1.00 92.88 130 ALA A CA 1
ATOM 1060 C C . ALA A 1 130 ? -5.993 2.137 -15.945 1.00 92.88 130 ALA A C 1
ATOM 1062 O O . ALA A 1 130 ? -6.377 2.443 -14.823 1.00 92.88 130 ALA A O 1
ATOM 1063 N N . ASN A 1 131 ? -5.522 0.919 -16.226 1.00 94.44 131 ASN A N 1
ATOM 1064 C CA . ASN A 1 131 ? -5.325 -0.132 -15.232 1.00 94.44 131 ASN A CA 1
ATOM 1065 C C . ASN A 1 131 ? -3.875 -0.174 -14.733 1.00 94.44 131 ASN A C 1
ATOM 1067 O O . ASN A 1 131 ? -3.486 -1.152 -14.102 1.00 94.44 131 ASN A O 1
ATOM 1071 N N . GLY A 1 132 ? -3.055 0.835 -15.048 1.00 95.69 132 GLY A N 1
ATOM 1072 C CA . GLY A 1 132 ? -1.646 0.864 -14.672 1.00 95.69 132 GLY A CA 1
ATOM 1073 C C . GLY A 1 132 ? -0.819 -0.214 -15.373 1.00 95.69 132 GLY A C 1
ATOM 1074 O O . GLY A 1 132 ? 0.269 -0.537 -14.911 1.00 95.69 132 GLY A O 1
ATOM 1075 N N . ILE A 1 133 ? -1.303 -0.794 -16.479 1.00 97.38 133 ILE A N 1
ATOM 1076 C CA . ILE A 1 133 ? -0.661 -1.932 -17.149 1.00 97.38 133 ILE A CA 1
ATOM 1077 C C . ILE A 1 133 ? -0.235 -1.557 -18.574 1.00 97.38 133 ILE A C 1
ATOM 1079 O O . ILE A 1 133 ? -0.881 -0.774 -19.275 1.00 97.38 133 ILE A O 1
ATOM 1083 N N . LYS A 1 134 ? 0.876 -2.135 -19.039 1.00 98.00 134 LYS A N 1
ATOM 1084 C CA . LYS A 1 134 ? 1.291 -2.085 -20.441 1.00 98.00 134 LYS A CA 1
ATOM 1085 C C . LYS A 1 134 ? 1.986 -3.361 -20.892 1.00 98.00 134 LYS A C 1
ATOM 1087 O O . LYS A 1 134 ? 3.039 -3.729 -20.383 1.00 98.00 134 LYS A O 1
ATOM 1092 N N . GLU A 1 135 ? 1.462 -3.951 -21.959 1.00 97.69 135 GLU A N 1
ATOM 1093 C CA . GLU A 1 135 ? 2.198 -4.913 -22.779 1.00 97.69 135 GLU A CA 1
ATOM 1094 C C . GLU A 1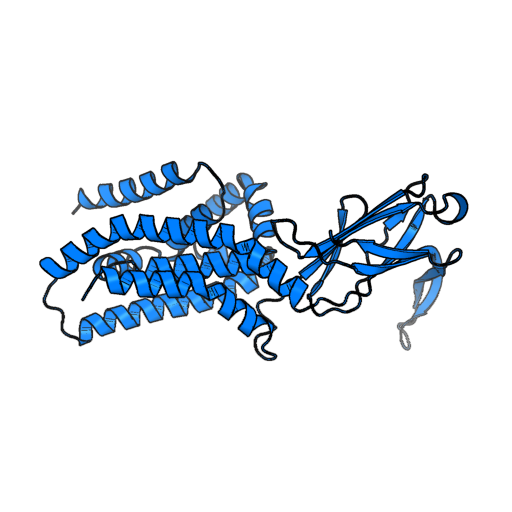 135 ? 3.050 -4.162 -23.810 1.00 97.69 135 GLU A C 1
ATOM 1096 O O . GLU A 1 135 ? 2.536 -3.391 -24.629 1.00 97.69 135 GLU A O 1
ATOM 1101 N N . VAL A 1 136 ? 4.363 -4.372 -23.768 1.00 97.56 136 VAL A N 1
ATOM 1102 C CA . VAL A 1 136 ? 5.336 -3.754 -24.673 1.00 97.56 136 VAL A CA 1
ATOM 1103 C C . VAL A 1 136 ? 5.935 -4.815 -25.581 1.00 97.56 136 VAL A C 1
ATOM 1105 O O . VAL A 1 136 ? 6.395 -5.863 -25.128 1.00 97.56 136 VAL A O 1
ATOM 1108 N N . GLN A 1 137 ? 5.995 -4.505 -26.875 1.00 97.62 137 GLN A N 1
ATOM 1109 C CA . GLN A 1 137 ? 6.742 -5.276 -27.858 1.00 97.62 137 GLN A CA 1
ATOM 1110 C C . GLN A 1 137 ? 7.919 -4.438 -28.357 1.00 97.62 137 GLN A C 1
ATOM 1112 O O . GLN A 1 137 ? 7.762 -3.569 -29.212 1.00 97.62 137 GLN A O 1
ATOM 1117 N N . LEU A 1 138 ? 9.102 -4.712 -27.819 1.00 96.81 138 LEU A N 1
ATOM 1118 C CA . LEU A 1 138 ? 10.356 -4.128 -28.281 1.00 96.81 138 LEU A CA 1
ATOM 1119 C C . LEU A 1 138 ? 10.882 -4.886 -29.500 1.00 96.81 138 LEU A C 1
ATOM 1121 O O . LEU A 1 138 ? 10.605 -6.078 -29.666 1.00 96.81 138 LEU A O 1
ATOM 1125 N N . ASP A 1 139 ? 11.672 -4.202 -30.328 1.00 95.94 139 ASP A N 1
ATOM 1126 C CA . ASP A 1 139 ? 12.406 -4.831 -31.425 1.00 95.94 139 ASP A CA 1
ATOM 1127 C C . ASP A 1 139 ? 13.487 -5.783 -30.870 1.00 95.94 139 ASP A C 1
ATOM 1129 O O . ASP A 1 139 ? 14.443 -5.327 -30.229 1.00 95.94 139 ASP A O 1
ATOM 1133 N N . PRO A 1 140 ? 13.395 -7.101 -31.122 1.00 95.44 140 PRO A N 1
ATOM 1134 C CA . PRO A 1 140 ? 14.377 -8.063 -30.636 1.00 95.44 140 PRO A CA 1
ATOM 1135 C C . PRO A 1 140 ? 15.806 -7.800 -31.117 1.00 95.44 140 PRO A C 1
ATOM 1137 O O . PRO A 1 140 ? 16.746 -8.099 -30.383 1.00 95.44 140 PRO A O 1
ATOM 1140 N N . ALA A 1 141 ? 15.992 -7.232 -32.313 1.00 94.12 141 ALA A N 1
ATOM 1141 C CA . ALA A 1 141 ? 17.328 -6.949 -32.837 1.00 94.12 141 ALA A CA 1
ATOM 1142 C C . ALA A 1 141 ? 18.028 -5.836 -32.042 1.00 94.12 141 ALA A C 1
ATOM 1144 O O . ALA A 1 141 ? 19.237 -5.901 -31.795 1.00 94.12 141 ALA A O 1
ATOM 1145 N N . THR A 1 142 ? 17.259 -4.844 -31.594 1.00 93.31 142 THR A N 1
ATOM 1146 C CA . THR A 1 142 ? 17.776 -3.714 -30.823 1.00 93.31 142 THR A CA 1
ATOM 1147 C C . THR A 1 142 ? 17.876 -4.025 -29.332 1.00 93.31 142 THR A C 1
ATOM 1149 O O . THR A 1 142 ? 18.902 -3.717 -28.733 1.00 93.31 142 THR A O 1
ATOM 1152 N N . TYR A 1 143 ? 16.867 -4.662 -28.730 1.00 96.50 143 TYR A N 1
ATOM 1153 C CA . TYR A 1 143 ? 16.764 -4.791 -27.269 1.00 96.50 143 TYR A CA 1
ATOM 1154 C C . TYR A 1 143 ? 17.007 -6.213 -26.748 1.00 96.50 143 TYR A C 1
ATOM 1156 O O . TYR A 1 143 ? 17.428 -6.373 -25.604 1.00 96.50 143 TYR A O 1
ATOM 1164 N N . GLY A 1 144 ? 16.777 -7.248 -27.562 1.00 96.00 144 GLY A N 1
ATOM 1165 C CA . GLY A 1 144 ? 16.746 -8.643 -27.118 1.00 96.00 144 GLY A CA 1
ATOM 1166 C C . GLY A 1 144 ? 18.021 -9.079 -26.391 1.00 96.00 144 GLY A C 1
ATOM 1167 O O . GLY A 1 144 ? 19.132 -8.950 -26.908 1.00 96.00 144 GLY A O 1
ATOM 1168 N N . GLY A 1 145 ? 17.861 -9.594 -25.169 1.00 95.62 145 GLY A N 1
ATOM 1169 C CA . GLY A 1 145 ? 18.959 -10.078 -24.326 1.00 95.62 145 GLY A CA 1
ATOM 1170 C C . GLY A 1 145 ? 19.849 -8.988 -23.716 1.00 95.62 145 GLY A C 1
ATOM 1171 O O . GLY A 1 145 ? 20.810 -9.318 -23.024 1.00 95.62 145 GLY A O 1
ATOM 1172 N N . LYS A 1 146 ? 19.567 -7.704 -23.962 1.00 95.81 146 LYS A N 1
ATOM 1173 C CA . LYS A 1 146 ? 20.335 -6.578 -23.414 1.00 95.81 146 LYS A CA 1
ATOM 1174 C C . LYS A 1 146 ? 19.758 -6.123 -22.071 1.00 95.81 146 LYS A C 1
ATOM 1176 O O . LYS A 1 146 ? 18.556 -6.289 -21.846 1.00 95.81 146 LYS A O 1
ATOM 1181 N N . PRO A 1 147 ? 20.580 -5.538 -21.182 1.00 96.56 147 PRO A N 1
ATOM 1182 C CA . PRO A 1 147 ? 20.062 -4.877 -20.000 1.00 96.56 147 PRO A CA 1
ATOM 1183 C C . PRO A 1 147 ? 19.341 -3.585 -20.402 1.00 96.56 147 PRO A C 1
ATOM 1185 O O . PRO A 1 147 ? 19.765 -2.861 -21.308 1.00 96.56 147 PRO A O 1
ATOM 1188 N N . LEU A 1 148 ? 18.233 -3.333 -19.722 1.00 97.31 148 LEU A N 1
ATOM 1189 C CA . LEU A 1 148 ? 17.343 -2.205 -19.907 1.00 97.31 148 LEU A CA 1
ATOM 1190 C C . LEU A 1 148 ? 17.348 -1.361 -18.638 1.00 97.31 148 LEU A C 1
ATOM 1192 O O . LEU A 1 148 ? 17.287 -1.896 -17.529 1.00 97.31 148 LEU A O 1
ATOM 1196 N N . ARG A 1 149 ? 17.381 -0.048 -18.834 1.00 95.00 149 ARG A N 1
ATOM 1197 C CA . ARG A 1 149 ? 16.973 0.949 -17.852 1.00 95.00 149 ARG A CA 1
ATOM 1198 C C . ARG A 1 149 ? 15.554 1.369 -18.200 1.00 95.00 149 ARG A C 1
ATOM 1200 O O . ARG A 1 149 ? 15.299 1.708 -19.360 1.00 95.00 149 ARG A O 1
ATOM 1207 N N . ILE A 1 150 ? 14.651 1.318 -17.229 1.00 97.38 150 ILE A N 1
ATOM 1208 C CA . ILE A 1 150 ? 13.279 1.783 -17.399 1.00 97.38 150 ILE A CA 1
ATOM 1209 C C . ILE A 1 150 ? 13.053 2.920 -16.411 1.00 97.38 150 ILE A C 1
ATOM 1211 O O . ILE A 1 150 ? 13.240 2.736 -15.213 1.00 97.38 150 ILE A O 1
ATOM 1215 N N . THR A 1 151 ? 12.672 4.082 -16.928 1.00 97.44 151 THR A N 1
ATOM 1216 C CA . THR A 1 151 ? 12.421 5.290 -16.137 1.00 97.44 151 THR A CA 1
ATOM 1217 C C . THR A 1 151 ? 10.961 5.674 -16.301 1.00 97.44 151 THR A C 1
ATOM 1219 O O . THR A 1 151 ? 10.494 5.819 -17.431 1.00 97.44 151 THR A O 1
ATOM 1222 N N . PHE A 1 152 ? 10.247 5.801 -15.192 1.00 97.56 152 PHE A N 1
ATOM 1223 C CA . PHE A 1 152 ? 8.866 6.262 -15.125 1.00 97.56 152 PHE A CA 1
ATOM 1224 C C . PHE A 1 152 ? 8.842 7.716 -14.683 1.00 97.56 152 PHE A C 1
ATOM 1226 O O . PHE A 1 152 ? 9.656 8.123 -13.860 1.00 97.56 152 PHE A O 1
ATOM 1233 N N . GLU A 1 153 ? 7.893 8.467 -15.226 1.00 96.62 153 GLU A N 1
ATOM 1234 C CA . GLU A 1 153 ? 7.676 9.884 -14.925 1.00 96.62 153 GLU A CA 1
ATOM 1235 C C . GLU A 1 153 ? 6.237 10.055 -14.399 1.00 96.62 153 GLU A C 1
ATOM 1237 O O . GLU A 1 153 ? 5.379 10.555 -15.129 1.00 96.62 153 GLU A O 1
ATOM 1242 N N . PRO A 1 154 ? 5.903 9.522 -13.208 1.00 93.50 154 PRO A N 1
ATOM 1243 C CA . PRO A 1 154 ? 4.550 9.596 -12.663 1.00 93.50 154 PRO A CA 1
ATOM 1244 C C . PRO A 1 154 ? 4.124 11.012 -12.281 1.00 93.50 154 PRO A C 1
ATOM 1246 O O . PRO A 1 154 ? 4.934 11.890 -12.000 1.00 93.50 154 PRO A O 1
ATOM 1249 N N . ASP A 1 155 ? 2.807 11.177 -12.262 1.00 89.25 155 ASP A N 1
ATOM 1250 C CA . ASP A 1 155 ? 2.091 12.339 -11.751 1.00 89.25 155 ASP A CA 1
ATOM 1251 C C . ASP A 1 155 ? 0.867 11.784 -11.014 1.00 89.25 155 ASP A C 1
ATOM 1253 O O . ASP A 1 155 ? -0.177 11.535 -11.622 1.00 89.25 155 ASP A O 1
ATOM 1257 N N . VAL A 1 156 ? 1.052 11.420 -9.740 1.00 87.50 156 VAL A N 1
ATOM 1258 C CA . VAL A 1 156 ? -0.010 10.816 -8.925 1.00 87.50 156 VAL A CA 1
ATOM 1259 C C . VAL A 1 156 ? -1.050 11.886 -8.620 1.00 87.50 156 VAL A C 1
ATOM 1261 O O . VAL A 1 156 ? -0.774 12.872 -7.940 1.00 87.50 156 VAL A O 1
ATOM 1264 N N . THR A 1 157 ? -2.265 11.692 -9.127 1.00 86.94 157 THR A N 1
ATOM 1265 C CA . THR A 1 157 ? -3.323 12.698 -9.014 1.00 86.94 157 THR A CA 1
ATOM 1266 C C . THR A 1 157 ? -4.156 12.522 -7.745 1.00 86.94 157 THR A C 1
ATOM 1268 O O . THR A 1 157 ? -4.240 11.437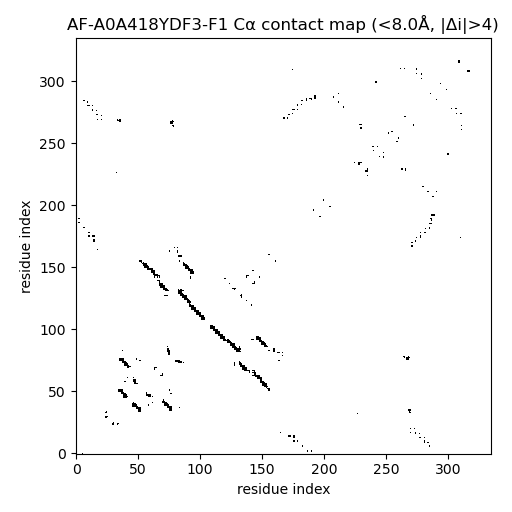 -7.166 1.00 86.94 157 THR A O 1
ATOM 1271 N N . ASP A 1 158 ? -4.898 13.565 -7.362 1.00 84.94 158 ASP A N 1
ATOM 1272 C CA . ASP A 1 158 ? -5.911 13.474 -6.297 1.00 84.94 158 ASP A CA 1
ATOM 1273 C C . ASP A 1 158 ? -6.950 12.369 -6.558 1.00 84.94 158 ASP A C 1
ATOM 1275 O O . ASP A 1 158 ? -7.513 11.804 -5.617 1.00 84.94 158 ASP A O 1
ATOM 1279 N N . GLN A 1 159 ? -7.220 12.058 -7.832 1.00 87.06 159 GLN A N 1
ATOM 1280 C CA . GLN A 1 159 ? -8.134 10.986 -8.213 1.00 87.06 159 GLN A CA 1
ATOM 1281 C C . GLN A 1 159 ? -7.517 9.606 -7.970 1.00 87.06 159 GLN A C 1
ATOM 1283 O O . GLN A 1 159 ? -8.224 8.714 -7.503 1.00 87.06 159 GLN A O 1
ATOM 1288 N N . ASP A 1 160 ? -6.224 9.427 -8.248 1.00 87.50 160 ASP A N 1
ATOM 1289 C CA . ASP A 1 160 ? -5.508 8.184 -7.936 1.00 87.50 160 ASP A CA 1
ATOM 1290 C C . ASP A 1 160 ? -5.493 7.951 -6.421 1.00 87.50 160 ASP A C 1
ATOM 1292 O O . ASP A 1 160 ? -5.817 6.857 -5.960 1.00 87.50 160 ASP A O 1
ATOM 1296 N N . MET A 1 161 ? -5.257 9.010 -5.640 1.00 85.06 161 MET A N 1
ATOM 1297 C CA . MET A 1 161 ? -5.354 8.962 -4.179 1.00 85.06 161 MET A CA 1
ATOM 1298 C C . MET A 1 161 ? -6.774 8.654 -3.691 1.00 85.06 161 MET A C 1
ATOM 1300 O O . MET A 1 161 ? -6.954 7.875 -2.760 1.00 85.06 161 MET A O 1
ATOM 1304 N N . ALA A 1 162 ? -7.811 9.222 -4.311 1.00 87.06 162 ALA A N 1
ATOM 1305 C CA . ALA A 1 162 ? -9.192 8.892 -3.963 1.00 87.06 162 ALA A CA 1
ATOM 1306 C C . ALA A 1 162 ? -9.525 7.418 -4.256 1.00 87.06 162 ALA A C 1
ATOM 1308 O O . ALA A 1 162 ? -10.171 6.766 -3.438 1.00 87.06 162 ALA A O 1
ATOM 1309 N N . ASN A 1 163 ? -9.052 6.884 -5.387 1.00 89.81 163 ASN A N 1
ATOM 1310 C CA . ASN A 1 163 ? -9.228 5.477 -5.752 1.00 89.81 163 ASN A CA 1
ATOM 1311 C C . ASN A 1 163 ? -8.487 4.545 -4.783 1.00 89.81 163 ASN A C 1
ATOM 1313 O O . ASN A 1 163 ? -9.031 3.512 -4.395 1.00 89.81 163 ASN A O 1
ATOM 1317 N N . LEU A 1 164 ? -7.276 4.926 -4.364 1.00 88.75 164 LEU A N 1
ATOM 1318 C CA . LEU A 1 164 ? -6.514 4.224 -3.335 1.00 88.75 164 LEU A CA 1
ATOM 1319 C C . LEU A 1 164 ? -7.301 4.137 -2.029 1.00 88.75 164 LEU A C 1
ATOM 1321 O O . LEU A 1 164 ? -7.479 3.044 -1.504 1.00 88.75 164 LEU A O 1
ATOM 1325 N N . LEU A 1 165 ? -7.819 5.255 -1.522 1.00 88.69 165 LEU A N 1
ATOM 1326 C CA . LEU A 1 165 ? -8.553 5.247 -0.255 1.00 88.69 165 LEU A CA 1
ATOM 1327 C C . LEU A 1 165 ? -9.864 4.453 -0.347 1.00 88.69 165 LEU A C 1
ATOM 1329 O O . LEU A 1 165 ? -10.168 3.683 0.561 1.00 88.69 165 LEU A O 1
ATOM 1333 N N . ALA A 1 166 ? -10.584 4.565 -1.466 1.00 90.69 166 ALA A N 1
ATOM 1334 C CA . ALA A 1 166 ? -11.801 3.790 -1.715 1.00 90.69 166 ALA A CA 1
ATOM 1335 C C . ALA A 1 166 ? -11.545 2.273 -1.785 1.00 90.69 166 ALA A C 1
ATOM 1337 O O . ALA A 1 166 ? -12.440 1.480 -1.493 1.00 90.69 166 ALA A O 1
ATOM 1338 N N . SER A 1 167 ? -10.324 1.837 -2.125 1.00 90.19 167 SER A N 1
ATOM 1339 C CA . SER A 1 167 ? -9.974 0.409 -2.095 1.00 90.19 167 SER A CA 1
ATOM 1340 C C . SER A 1 167 ? -10.081 -0.199 -0.688 1.00 90.19 167 SER A C 1
ATOM 1342 O O . SER A 1 167 ? -10.288 -1.403 -0.549 1.00 90.19 167 SER A O 1
ATOM 1344 N N . TYR A 1 168 ? -10.035 0.626 0.365 1.00 88.06 168 TYR A N 1
ATOM 1345 C CA . TYR A 1 168 ? -10.158 0.164 1.744 1.00 88.06 168 TYR A CA 1
ATOM 1346 C C . TYR A 1 168 ? -11.592 0.117 2.274 1.00 88.06 168 TYR A C 1
ATOM 1348 O O . TYR A 1 168 ? -11.772 -0.383 3.385 1.00 88.06 168 TYR A O 1
ATOM 1356 N N . ASP A 1 169 ? -12.611 0.544 1.519 1.00 89.94 169 ASP A N 1
ATOM 1357 C CA . ASP A 1 169 ? -14.015 0.525 1.970 1.00 89.94 169 ASP A CA 1
ATOM 1358 C 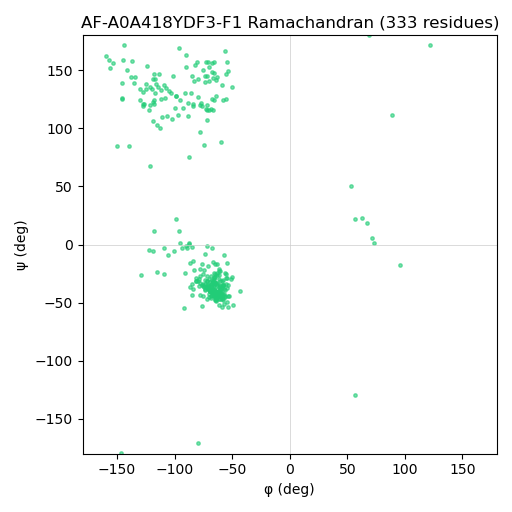C . ASP A 1 169 ? -14.425 -0.869 2.473 1.00 89.94 169 ASP A C 1
ATOM 1360 O O . ASP A 1 169 ? -14.973 -1.025 3.564 1.00 89.94 169 ASP A O 1
ATOM 1364 N N . GLY A 1 170 ? -14.048 -1.922 1.738 1.00 84.75 170 GLY A N 1
ATOM 1365 C CA . GLY A 1 170 ? -14.317 -3.303 2.143 1.00 84.75 170 GLY A CA 1
ATOM 1366 C C . GLY A 1 170 ? -13.571 -3.738 3.413 1.00 84.75 170 GLY A C 1
ATOM 1367 O O . GLY A 1 170 ? -14.058 -4.595 4.153 1.00 84.75 170 GLY A O 1
ATOM 1368 N N . THR A 1 171 ? -12.398 -3.166 3.685 1.00 82.31 171 THR A N 1
ATOM 1369 C CA . THR A 1 171 ? -11.642 -3.395 4.927 1.00 82.31 171 THR A CA 1
ATOM 1370 C C . THR A 1 171 ? -12.283 -2.650 6.093 1.00 82.31 171 THR A C 1
ATOM 1372 O O . THR A 1 171 ? -12.484 -3.244 7.152 1.00 82.31 171 THR A O 1
ATOM 1375 N N . ILE A 1 172 ? -12.678 -1.392 5.888 1.00 85.19 172 ILE A N 1
ATOM 1376 C CA . ILE A 1 172 ? -13.402 -0.578 6.871 1.00 85.19 172 ILE A CA 1
ATOM 1377 C C . ILE A 1 172 ? -14.701 -1.278 7.272 1.00 85.19 172 ILE A C 1
ATOM 1379 O O . ILE A 1 172 ? -14.940 -1.467 8.462 1.00 85.19 172 ILE A O 1
ATOM 1383 N N . ASP A 1 173 ? -15.487 -1.760 6.307 1.00 85.50 173 ASP A N 1
ATOM 1384 C CA . ASP A 1 173 ? -16.731 -2.487 6.569 1.00 85.50 173 ASP A CA 1
ATOM 1385 C C . ASP A 1 173 ? -16.498 -3.750 7.405 1.00 85.50 173 ASP A C 1
ATOM 1387 O O . ASP A 1 173 ? -17.226 -4.020 8.362 1.00 85.50 173 ASP A O 1
ATOM 1391 N N . LYS A 1 174 ? -15.472 -4.545 7.077 1.00 80.25 174 LYS A N 1
ATOM 1392 C CA . LYS A 1 174 ? -15.130 -5.753 7.849 1.00 80.25 174 LYS A CA 1
ATOM 1393 C C . LYS A 1 174 ? -14.757 -5.413 9.291 1.00 80.25 174 LYS A C 1
ATOM 1395 O O . LYS A 1 174 ? -15.252 -6.063 10.210 1.00 80.25 174 LYS A O 1
ATOM 1400 N N . LEU A 1 175 ? -13.910 -4.405 9.487 1.00 80.38 175 LEU A N 1
ATOM 1401 C CA . LEU A 1 175 ? -13.457 -3.966 10.808 1.00 80.38 175 LEU A CA 1
ATOM 1402 C C . LEU A 1 175 ? -14.600 -3.340 11.620 1.00 80.38 175 LEU A C 1
ATOM 1404 O O . LEU A 1 175 ? -14.729 -3.619 12.809 1.00 80.38 175 LEU A O 1
ATOM 1408 N N . ALA A 1 176 ? -15.480 -2.571 10.978 1.00 85.31 176 ALA A N 1
ATOM 1409 C CA . ALA A 1 176 ? -16.671 -2.014 11.607 1.00 85.31 176 ALA A CA 1
ATOM 1410 C C . ALA A 1 176 ? -17.635 -3.122 12.057 1.00 85.31 176 ALA A C 1
ATOM 1412 O O . ALA A 1 176 ? -18.079 -3.111 13.200 1.00 85.31 176 ALA A O 1
ATOM 1413 N N . ASN A 1 177 ? -17.879 -4.130 11.212 1.00 82.62 177 ASN A N 1
ATOM 1414 C CA . ASN A 1 177 ? -18.701 -5.290 11.571 1.00 82.62 177 ASN A CA 1
ATOM 1415 C C . ASN A 1 177 ? -18.076 -6.133 12.701 1.00 82.62 177 ASN A C 1
ATOM 1417 O O . ASN A 1 177 ? -18.789 -6.717 13.524 1.00 82.62 177 ASN A O 1
ATOM 1421 N N . TRP A 1 178 ? -16.743 -6.209 12.758 1.00 81.25 178 TRP A N 1
ATOM 1422 C CA . TRP A 1 178 ? -16.042 -6.817 13.888 1.00 81.25 178 TRP A CA 1
ATOM 1423 C C . TRP A 1 178 ? -16.276 -6.018 15.177 1.00 81.25 178 TRP A C 1
ATOM 1425 O O . TRP A 1 178 ? -16.691 -6.609 16.171 1.00 81.25 178 TRP A O 1
ATOM 1435 N N . LEU A 1 179 ? -16.137 -4.687 15.150 1.00 80.12 179 LEU A N 1
ATOM 1436 C CA . LEU A 1 179 ? -16.474 -3.822 16.289 1.00 80.12 179 LEU A CA 1
ATOM 1437 C C . LEU A 1 179 ? -17.948 -3.950 16.700 1.00 80.12 179 LEU A C 1
ATOM 1439 O O . LEU A 1 179 ? -18.244 -3.941 17.891 1.00 80.12 179 LEU A O 1
ATOM 1443 N N . ASP A 1 180 ? -18.866 -4.081 15.736 1.00 87.44 180 ASP A N 1
ATOM 1444 C CA . ASP A 1 180 ? -20.298 -4.296 15.995 1.00 87.44 180 ASP A CA 1
ATOM 1445 C C . ASP A 1 180 ? -20.503 -5.599 16.789 1.00 87.44 180 ASP A C 1
ATOM 1447 O O . ASP A 1 180 ? -21.294 -5.643 17.735 1.00 87.44 180 ASP A O 1
ATOM 1451 N N . SER A 1 181 ? -19.750 -6.648 16.437 1.00 80.88 181 SER A N 1
ATOM 1452 C CA . SER A 1 181 ? -19.785 -7.956 17.102 1.00 80.88 181 SER A CA 1
ATOM 1453 C C . SER A 1 181 ? -19.174 -7.912 18.505 1.00 80.88 181 SER A C 1
ATOM 1455 O O . SER A 1 181 ? -19.778 -8.423 19.448 1.00 80.88 181 SER A O 1
ATOM 1457 N N . GLU A 1 182 ? -18.014 -7.270 18.660 1.00 78.62 182 GLU A N 1
ATOM 1458 C CA . GLU A 1 182 ? -17.362 -7.070 19.960 1.00 78.62 182 GLU A CA 1
ATOM 1459 C C . GLU A 1 182 ? -18.260 -6.268 20.902 1.00 78.62 182 GLU A C 1
ATOM 1461 O O . GLU A 1 182 ? -18.430 -6.629 22.064 1.00 78.62 182 GLU A O 1
ATOM 1466 N N . TRP A 1 183 ? -18.925 -5.228 20.395 1.00 87.62 183 TRP A N 1
ATOM 1467 C CA . TRP A 1 183 ? -19.838 -4.430 21.200 1.00 87.62 183 TRP A CA 1
ATOM 1468 C C . TRP A 1 183 ? -21.021 -5.232 21.748 1.00 87.62 183 TRP A C 1
ATOM 1470 O O . TRP A 1 183 ? -21.428 -4.992 22.882 1.00 87.62 183 TRP A O 1
ATOM 1480 N N . GLN A 1 184 ? -21.557 -6.215 21.013 1.00 85.44 184 GLN A N 1
ATOM 1481 C CA . GLN A 1 184 ? -22.628 -7.065 21.557 1.00 85.44 184 GLN A CA 1
ATOM 1482 C C . GLN A 1 184 ? -22.183 -7.841 22.801 1.00 85.44 184 GLN A C 1
ATOM 1484 O O . GLN A 1 184 ? -23.001 -8.087 23.685 1.00 85.44 184 GLN A O 1
ATOM 1489 N N . ILE A 1 185 ? -20.901 -8.203 22.876 1.00 77.81 185 ILE A N 1
ATOM 1490 C CA . ILE A 1 185 ? -20.307 -8.863 24.040 1.00 77.81 185 ILE A CA 1
ATOM 1491 C C . ILE A 1 185 ? -20.082 -7.823 25.144 1.00 77.81 185 ILE A C 1
ATOM 1493 O O . ILE A 1 185 ? -20.591 -7.975 26.252 1.00 77.81 185 ILE A O 1
ATOM 1497 N N . GLN A 1 186 ? -19.399 -6.720 24.821 1.00 76.69 186 GLN A N 1
ATOM 1498 C CA . GLN A 1 186 ? -19.005 -5.718 25.816 1.00 76.69 186 GLN A CA 1
ATOM 1499 C C . GLN A 1 186 ? -20.170 -4.935 26.414 1.00 76.69 186 GLN A C 1
ATOM 1501 O O . GLN A 1 186 ? -20.095 -4.481 27.554 1.00 76.69 186 GLN A O 1
ATOM 1506 N N . LYS A 1 187 ? -21.277 -4.791 25.683 1.00 83.94 187 LYS A N 1
ATOM 1507 C CA . LYS A 1 187 ? -22.473 -4.105 26.174 1.00 83.94 187 LYS A CA 1
ATOM 1508 C C . LYS A 1 187 ? -23.014 -4.752 27.449 1.00 83.94 187 LYS A C 1
ATOM 1510 O O . LYS A 1 187 ? -23.493 -4.024 28.316 1.00 83.94 187 LYS A O 1
ATOM 1515 N N . GLN A 1 188 ? -22.923 -6.078 27.574 1.00 81.62 188 GLN A N 1
ATOM 1516 C CA . GLN A 1 188 ? -23.335 -6.781 28.787 1.00 81.62 188 GLN A CA 1
ATOM 1517 C C . GLN A 1 188 ? -22.403 -6.455 29.962 1.00 81.62 188 GLN A C 1
ATOM 1519 O O . GLN A 1 188 ? -22.886 -6.079 31.024 1.00 81.62 188 GLN A O 1
ATOM 1524 N N . ASP A 1 189 ? -21.086 -6.479 29.752 1.00 75.62 189 ASP A N 1
ATOM 1525 C CA . ASP A 1 189 ? -20.105 -6.130 30.789 1.00 75.62 189 ASP A CA 1
ATOM 1526 C C . ASP A 1 189 ? -20.231 -4.663 31.237 1.00 75.62 189 ASP A C 1
ATOM 1528 O O . ASP A 1 189 ? -20.072 -4.338 32.415 1.00 75.62 189 ASP A O 1
ATOM 1532 N N . TRP A 1 190 ? -20.577 -3.759 30.316 1.00 80.19 190 TRP A N 1
ATOM 1533 C CA . TRP A 1 190 ? -20.923 -2.376 30.642 1.00 80.19 190 TRP A CA 1
ATOM 1534 C C . TRP A 1 190 ? -22.223 -2.256 31.438 1.00 80.19 190 TRP A C 1
ATOM 1536 O O . TRP A 1 190 ? -22.294 -1.423 32.339 1.00 80.19 190 TRP A O 1
ATOM 1546 N N . GLN A 1 191 ? -23.253 -3.045 31.117 1.00 81.88 191 GLN A N 1
ATOM 1547 C CA . GLN A 1 191 ? -24.498 -3.077 31.891 1.00 81.88 191 GLN A CA 1
ATOM 1548 C C . GLN A 1 191 ? -24.239 -3.583 33.311 1.00 81.88 191 GLN A C 1
ATOM 1550 O O . GLN A 1 191 ? -24.606 -2.904 34.264 1.00 81.88 191 GLN A O 1
ATOM 1555 N N . ASP A 1 192 ? -23.510 -4.690 33.456 1.00 74.75 192 ASP A N 1
ATOM 1556 C CA . ASP A 1 192 ? -23.145 -5.248 34.759 1.00 74.75 192 ASP A CA 1
ATOM 1557 C C . ASP A 1 192 ? -22.295 -4.266 35.581 1.00 74.75 192 ASP A C 1
ATOM 1559 O O . ASP A 1 192 ? -22.520 -4.109 36.784 1.00 74.75 192 ASP A O 1
ATOM 1563 N N . TYR A 1 193 ? -21.363 -3.553 34.935 1.00 69.62 193 TYR A N 1
ATOM 1564 C CA . TYR A 1 193 ? -20.580 -2.485 35.561 1.00 69.62 193 TYR A CA 1
ATOM 1565 C C . TYR A 1 193 ? -21.448 -1.303 36.018 1.00 69.62 193 TYR A C 1
ATOM 1567 O O . TYR A 1 193 ? -21.223 -0.768 37.100 1.00 69.62 193 TYR A O 1
ATOM 1575 N N . LEU A 1 194 ? -22.434 -0.882 35.224 1.00 73.19 194 LEU A N 1
ATOM 1576 C CA . LEU A 1 194 ? -23.318 0.236 35.574 1.00 73.19 194 LEU A CA 1
ATOM 1577 C C . LEU A 1 194 ? -24.340 -0.131 36.661 1.00 73.19 194 LEU A C 1
ATOM 1579 O O . LEU A 1 194 ? -24.679 0.728 37.473 1.00 73.19 194 LEU A O 1
ATOM 1583 N N . ASP A 1 195 ? -24.812 -1.378 36.679 1.00 73.88 195 ASP A N 1
ATOM 1584 C CA . ASP A 1 195 ? -25.843 -1.851 37.607 1.00 73.88 195 ASP A CA 1
ATOM 1585 C C . ASP A 1 195 ? -25.263 -2.293 38.963 1.00 73.88 195 ASP A C 1
ATOM 1587 O O . ASP A 1 195 ? -25.903 -2.101 39.998 1.00 73.88 195 ASP A O 1
ATOM 1591 N N . ASN A 1 196 ? -24.052 -2.870 38.976 1.00 68.06 196 ASN A N 1
ATOM 1592 C CA . ASN A 1 196 ? -23.424 -3.449 40.175 1.00 68.06 196 ASN A CA 1
ATOM 1593 C C . ASN A 1 196 ? -22.095 -2.788 40.574 1.00 68.06 196 ASN A C 1
ATOM 1595 O O . ASN A 1 196 ? -21.515 -3.141 41.606 1.00 68.06 196 ASN A O 1
ATOM 1599 N N . GLY A 1 197 ? -21.580 -1.859 39.767 1.00 55.56 197 GLY A N 1
ATOM 1600 C CA . GLY A 1 197 ? -20.362 -1.120 40.073 1.00 55.56 197 GLY A CA 1
ATOM 1601 C C . GLY A 1 197 ? -20.531 -0.249 41.313 1.00 55.56 197 GLY A C 1
ATOM 1602 O O . GLY A 1 197 ? -21.576 0.356 41.544 1.00 55.56 197 GLY A O 1
ATOM 1603 N N . ILE A 1 198 ? -19.476 -0.182 42.127 1.00 51.16 198 ILE A N 1
ATOM 1604 C CA . ILE A 1 198 ? -19.351 0.792 43.217 1.00 51.16 198 ILE A CA 1
ATOM 1605 C C . ILE A 1 198 ? -19.658 2.182 42.633 1.00 51.16 198 ILE A C 1
ATOM 1607 O O . ILE A 1 198 ? -19.166 2.487 41.549 1.00 51.16 198 ILE A O 1
ATOM 1611 N N . ASP A 1 199 ? -20.453 3.007 43.327 1.00 51.09 199 ASP A N 1
ATOM 1612 C CA . ASP A 1 199 ? -20.686 4.418 42.974 1.00 51.09 199 ASP A CA 1
ATOM 1613 C C . ASP A 1 199 ? -19.337 5.150 42.997 1.00 51.09 199 ASP A C 1
ATOM 1615 O O . ASP A 1 199 ? -18.838 5.602 44.031 1.00 51.09 199 ASP A O 1
ATOM 1619 N N . MET A 1 200 ? -18.664 5.113 41.855 1.00 53.09 200 MET A N 1
ATOM 1620 C CA . MET A 1 200 ? -17.309 5.588 41.691 1.00 53.09 200 MET A CA 1
ATOM 1621 C C . MET A 1 200 ? -17.395 7.088 41.445 1.00 53.09 200 MET A C 1
ATOM 1623 O O . MET A 1 200 ? -18.011 7.544 40.479 1.00 53.09 200 MET A O 1
ATOM 1627 N N . SER A 1 201 ? -16.785 7.868 42.341 1.00 54.47 201 SER A N 1
ATOM 1628 C CA . SER A 1 201 ? -16.762 9.323 42.215 1.00 54.47 201 SER A CA 1
ATOM 1629 C C . SER A 1 201 ? -16.200 9.731 40.848 1.00 54.47 201 SER A C 1
ATOM 1631 O O . SER A 1 201 ? -15.455 8.986 40.205 1.00 54.47 201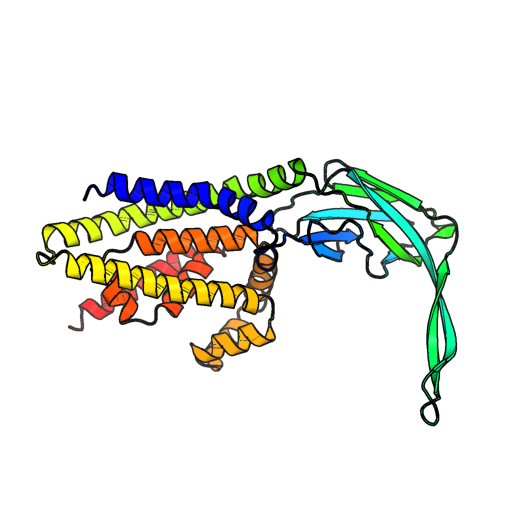 SER A O 1
ATOM 1633 N N . LYS A 1 202 ? -16.526 10.943 40.386 1.00 57.00 202 LYS A N 1
ATOM 1634 C CA . LYS A 1 202 ? -16.006 11.471 39.113 1.00 57.00 202 LYS A CA 1
ATOM 1635 C C . LYS A 1 202 ? -14.479 11.360 39.007 1.00 57.00 202 LYS A C 1
ATOM 1637 O O . LYS A 1 202 ? -13.975 11.216 37.899 1.00 57.00 202 LYS A O 1
ATOM 1642 N N . GLU A 1 203 ? -13.747 11.404 40.124 1.00 45.84 203 GLU A N 1
ATOM 1643 C CA . GLU A 1 203 ? -12.294 11.197 40.159 1.00 45.84 203 GLU A CA 1
ATOM 1644 C C . GLU A 1 203 ? -11.857 9.797 39.718 1.00 45.84 203 GLU A C 1
ATOM 1646 O O . GLU A 1 203 ? -10.800 9.665 39.111 1.00 45.84 203 GLU A O 1
ATOM 1651 N N . VAL A 1 204 ? -12.649 8.763 39.990 1.00 52.38 204 VAL A N 1
ATOM 1652 C CA . VAL A 1 204 ? -12.337 7.393 39.583 1.00 52.38 204 VAL A CA 1
ATOM 1653 C C . VAL A 1 204 ? -12.644 7.185 38.104 1.00 52.38 204 VAL A C 1
ATOM 1655 O O . VAL A 1 204 ? -11.831 6.596 37.400 1.00 52.38 204 VAL A O 1
ATOM 1658 N N . ILE A 1 205 ? -13.779 7.687 37.608 1.00 56.91 205 ILE A N 1
ATOM 1659 C CA . ILE A 1 205 ? -14.076 7.656 36.164 1.00 56.91 205 ILE A CA 1
ATOM 1660 C C . ILE A 1 205 ? -12.940 8.349 35.405 1.00 56.91 205 ILE A C 1
ATOM 1662 O O . ILE A 1 205 ? -12.383 7.790 34.470 1.00 56.91 205 ILE A O 1
ATOM 1666 N N . LYS A 1 206 ? -12.500 9.507 35.906 1.00 59.88 206 LYS A N 1
ATOM 1667 C CA . LYS A 1 206 ? -11.366 10.248 35.354 1.00 59.88 206 LYS A CA 1
ATOM 1668 C C . LYS A 1 206 ? -10.026 9.517 35.503 1.00 59.88 206 LYS A C 1
ATOM 1670 O O . LYS A 1 206 ? -9.147 9.690 34.672 1.00 59.88 206 LYS A O 1
ATOM 1675 N N . PHE A 1 207 ? -9.843 8.712 36.550 1.00 55.34 207 PHE A N 1
ATOM 1676 C CA . PHE A 1 207 ? -8.678 7.837 36.690 1.00 55.34 207 PHE A CA 1
ATOM 1677 C C . PHE A 1 207 ? -8.669 6.752 35.610 1.00 55.34 207 PHE A C 1
ATOM 1679 O O . PHE A 1 207 ? -7.617 6.509 35.035 1.00 55.34 207 PHE A O 1
ATOM 1686 N N . PHE A 1 208 ? -9.821 6.155 35.292 1.00 57.28 208 PHE A N 1
ATOM 1687 C CA . PHE A 1 208 ? -9.932 5.202 34.188 1.00 57.28 208 PHE A CA 1
ATOM 1688 C C . PHE A 1 208 ? -9.765 5.866 32.824 1.00 57.28 208 PHE A C 1
ATOM 1690 O O . PHE A 1 208 ? -9.051 5.307 32.002 1.00 57.28 208 PHE A O 1
ATOM 1697 N N . ASP A 1 209 ? -10.311 7.065 32.610 1.00 58.28 209 ASP A N 1
ATOM 1698 C CA . ASP A 1 209 ? -10.055 7.851 31.395 1.00 58.28 209 ASP A CA 1
ATOM 1699 C C . ASP A 1 209 ? -8.555 8.136 31.238 1.00 58.28 209 ASP A C 1
ATOM 1701 O O . ASP A 1 209 ? -7.980 7.844 30.199 1.00 58.28 209 ASP A O 1
ATOM 1705 N N . ASN A 1 210 ? -7.879 8.581 32.303 1.00 57.19 210 ASN A N 1
ATOM 1706 C CA . ASN A 1 210 ? -6.429 8.795 32.287 1.00 57.19 210 ASN A CA 1
ATOM 1707 C C . ASN A 1 210 ? -5.633 7.489 32.101 1.00 57.19 210 ASN A C 1
ATOM 1709 O O . ASN A 1 210 ? -4.501 7.518 31.630 1.00 57.19 210 ASN A O 1
ATOM 1713 N N . MET A 1 211 ? -6.176 6.346 32.527 1.00 54.22 211 MET A N 1
ATOM 1714 C CA . MET A 1 211 ? -5.538 5.039 32.366 1.00 54.22 211 MET A CA 1
ATOM 1715 C C . MET A 1 211 ? -5.726 4.510 30.941 1.00 54.22 211 MET A C 1
ATOM 1717 O O . MET A 1 211 ? -4.801 3.912 30.401 1.00 54.22 211 MET A O 1
ATOM 1721 N N . ILE A 1 212 ? -6.881 4.778 30.322 1.00 55.81 212 ILE A N 1
ATOM 1722 C CA . ILE A 1 212 ? -7.094 4.628 28.881 1.00 55.81 212 ILE A CA 1
ATOM 1723 C C . ILE A 1 212 ? -6.087 5.522 28.168 1.00 55.81 212 ILE A C 1
ATOM 1725 O O . ILE A 1 212 ? -5.293 4.995 27.409 1.00 55.81 212 ILE A O 1
ATOM 1729 N N . ASP A 1 213 ? -6.015 6.813 28.487 1.00 61.66 213 ASP A N 1
ATOM 1730 C CA . ASP A 1 213 ? -5.047 7.735 27.889 1.00 61.66 213 ASP A CA 1
ATOM 1731 C C . ASP A 1 213 ? -3.596 7.258 28.070 1.00 61.66 213 ASP A C 1
ATOM 1733 O O . ASP A 1 213 ? -2.838 7.292 27.118 1.00 61.66 213 ASP A O 1
ATOM 1737 N N . ALA A 1 214 ? -3.210 6.694 29.219 1.00 54.44 214 ALA A N 1
ATOM 1738 C CA . ALA A 1 214 ? -1.869 6.129 29.419 1.00 54.44 214 ALA A CA 1
ATOM 1739 C C . ALA A 1 214 ? -1.617 4.837 28.611 1.00 54.44 214 ALA A C 1
ATOM 1741 O O . ALA A 1 214 ? -0.509 4.598 28.130 1.00 54.44 214 ALA A O 1
ATOM 1742 N N . VAL A 1 215 ? -2.641 3.994 28.448 1.00 51.28 215 VAL A N 1
ATOM 1743 C CA . VAL A 1 215 ? -2.615 2.841 27.532 1.00 51.28 215 VAL A CA 1
ATOM 1744 C C . VAL A 1 215 ? -2.530 3.313 26.076 1.00 51.28 215 VAL A C 1
ATOM 1746 O O . VAL A 1 215 ? -1.871 2.670 25.261 1.00 51.28 215 VAL A O 1
ATOM 1749 N N . LEU A 1 216 ? -3.156 4.445 25.759 1.00 54.16 216 LEU A N 1
ATOM 1750 C CA . LEU A 1 216 ? -3.133 5.091 24.452 1.00 54.16 216 LEU A CA 1
ATOM 1751 C C . LEU A 1 216 ? -1.805 5.817 24.177 1.00 54.16 216 LEU A C 1
ATOM 1753 O O . LEU A 1 216 ? -1.325 5.769 23.052 1.00 54.16 216 LEU A O 1
ATOM 1757 N N . ASP A 1 217 ? -1.159 6.393 25.187 1.00 52.94 217 ASP A N 1
ATOM 1758 C CA . ASP A 1 217 ? 0.184 6.974 25.095 1.00 52.94 217 ASP A CA 1
ATOM 1759 C C . ASP A 1 217 ? 1.220 5.864 24.848 1.00 52.94 217 ASP A C 1
ATOM 1761 O O . ASP A 1 217 ? 2.064 5.968 23.958 1.00 52.94 217 ASP A O 1
ATOM 1765 N N . ALA A 1 218 ? 1.098 4.731 25.552 1.00 48.66 218 ALA A N 1
ATOM 1766 C CA . ALA A 1 218 ? 1.883 3.529 25.262 1.00 48.66 218 ALA A CA 1
ATOM 1767 C C . ALA A 1 218 ? 1.581 2.958 23.860 1.00 48.66 218 ALA A C 1
ATOM 1769 O O . ALA A 1 218 ? 2.429 2.310 23.244 1.00 48.66 218 ALA A O 1
ATOM 1770 N N . TRP A 1 219 ? 0.380 3.203 23.330 1.00 52.34 219 TRP A N 1
ATOM 1771 C CA . TRP A 1 219 ? -0.001 2.844 21.967 1.00 52.34 219 TRP A CA 1
ATOM 1772 C C . TRP A 1 219 ? 0.590 3.792 20.916 1.00 52.34 219 TRP A C 1
ATOM 1774 O O . TRP A 1 219 ? 0.990 3.328 19.851 1.00 52.34 219 TRP A O 1
ATOM 1784 N N . ASP A 1 220 ? 0.724 5.087 21.204 1.00 51.41 220 ASP A N 1
ATOM 1785 C CA . ASP A 1 220 ? 1.472 6.027 20.360 1.00 51.41 220 ASP A CA 1
ATOM 1786 C C . ASP A 1 220 ? 2.970 5.673 20.322 1.00 51.41 220 ASP A C 1
ATOM 1788 O O . ASP A 1 220 ? 3.599 5.750 19.265 1.00 51.41 220 ASP A O 1
ATOM 1792 N N . GLU A 1 221 ? 3.525 5.137 21.413 1.00 48.00 221 GLU A N 1
ATOM 1793 C CA . GLU A 1 221 ? 4.854 4.515 21.397 1.00 48.00 221 GLU A CA 1
ATOM 1794 C C . GLU A 1 221 ? 4.888 3.240 20.530 1.00 48.00 221 GLU A C 1
ATOM 1796 O O . GLU A 1 221 ? 5.849 3.043 19.787 1.00 48.00 221 GLU A O 1
ATOM 1801 N N . ILE A 1 222 ? 3.833 2.407 20.539 1.00 42.59 222 ILE A N 1
ATOM 1802 C CA . ILE A 1 222 ? 3.676 1.241 19.640 1.00 42.59 222 ILE A CA 1
ATOM 1803 C C . ILE A 1 222 ? 3.505 1.652 18.169 1.00 42.59 222 ILE A C 1
ATOM 1805 O O . ILE A 1 222 ? 4.005 0.955 17.290 1.00 42.59 222 ILE A O 1
ATOM 1809 N N . LYS A 1 223 ? 2.891 2.794 17.851 1.00 48.12 223 LYS A N 1
ATOM 1810 C CA . LYS A 1 223 ? 2.929 3.353 16.486 1.00 48.12 223 LYS A CA 1
ATOM 1811 C C . LYS A 1 223 ? 4.364 3.698 16.076 1.00 48.12 223 LYS A C 1
ATOM 1813 O O . LYS A 1 223 ? 4.788 3.311 14.990 1.00 48.12 223 LYS A O 1
ATOM 1818 N N . GLY A 1 224 ? 5.158 4.257 16.992 1.00 45.53 224 GLY A N 1
ATOM 1819 C CA . GLY A 1 224 ? 6.615 4.368 16.828 1.00 45.53 224 GLY A CA 1
ATOM 1820 C C . GLY A 1 224 ? 7.334 3.009 16.710 1.00 45.53 224 GLY A C 1
ATOM 1821 O O . GLY A 1 224 ? 8.415 2.912 16.128 1.00 45.53 224 GLY A O 1
ATOM 1822 N N . LEU A 1 225 ? 6.735 1.916 17.204 1.00 43.22 225 LEU A N 1
ATOM 1823 C CA . LEU A 1 225 ? 7.200 0.541 16.969 1.00 43.22 225 LEU A CA 1
ATOM 1824 C C . LEU A 1 225 ? 6.814 0.007 15.583 1.00 43.22 225 LEU A C 1
ATOM 1826 O O . LEU A 1 225 ? 7.551 -0.826 15.062 1.00 43.22 225 LEU A O 1
ATOM 1830 N N . PHE A 1 226 ? 5.736 0.487 14.956 1.00 45.12 226 PHE A N 1
ATOM 1831 C CA . PHE A 1 226 ? 5.406 0.186 13.555 1.00 45.12 226 PHE A CA 1
ATOM 1832 C C . PHE A 1 226 ? 6.380 0.854 12.575 1.00 45.12 226 PHE A C 1
ATOM 1834 O O . PHE A 1 226 ? 6.874 0.187 11.666 1.00 45.12 226 PHE A O 1
ATOM 1841 N N . GLU A 1 227 ? 6.822 2.081 12.859 1.00 49.09 227 GLU A N 1
ATOM 1842 C CA . GLU A 1 227 ? 7.979 2.696 12.177 1.00 49.09 227 GLU A CA 1
ATOM 1843 C C . GLU A 1 227 ? 9.260 1.848 12.337 1.00 49.09 227 GLU A C 1
ATOM 1845 O O . GLU A 1 227 ? 10.142 1.802 11.476 1.00 49.09 227 GLU A O 1
ATOM 1850 N N . LEU A 1 228 ? 9.371 1.126 13.457 1.00 40.75 228 LEU A N 1
ATOM 1851 C CA . LEU A 1 228 ? 10.480 0.225 13.761 1.00 40.75 228 LEU A CA 1
ATOM 1852 C C . LEU A 1 228 ? 10.334 -1.162 13.097 1.00 40.75 228 LEU A C 1
ATOM 1854 O O . LEU A 1 228 ? 11.350 -1.809 12.822 1.00 40.75 228 LEU A O 1
ATOM 1858 N N . LEU A 1 229 ? 9.096 -1.617 12.861 1.00 41.50 229 LEU A N 1
ATOM 1859 C CA . LEU A 1 229 ? 8.706 -2.898 12.252 1.00 41.50 229 LEU A CA 1
ATOM 1860 C C . LEU A 1 229 ? 9.093 -2.980 10.771 1.00 41.50 229 LEU A C 1
ATOM 1862 O O . LEU A 1 229 ? 9.494 -4.054 10.318 1.00 41.50 229 LEU A O 1
ATOM 1866 N N . ALA A 1 230 ? 9.119 -1.841 10.070 1.00 45.91 230 ALA A N 1
ATOM 1867 C CA . ALA A 1 230 ? 9.733 -1.693 8.746 1.00 45.91 230 ALA A CA 1
ATOM 1868 C C . ALA A 1 230 ? 11.235 -2.076 8.725 1.00 45.91 230 ALA A C 1
ATOM 1870 O O . ALA A 1 230 ? 11.851 -2.202 7.666 1.00 45.91 230 ALA A O 1
ATOM 1871 N N . ASN A 1 231 ? 11.852 -2.314 9.895 1.00 46.94 231 ASN A N 1
ATOM 1872 C CA . ASN A 1 231 ? 13.210 -2.823 10.038 1.00 46.94 231 ASN A CA 1
ATOM 1873 C C . ASN A 1 231 ? 13.243 -4.223 10.708 1.00 46.94 231 ASN A C 1
ATOM 1875 O O . ASN A 1 231 ? 13.213 -4.327 11.942 1.00 46.94 231 ASN A O 1
ATOM 1879 N N . PRO A 1 232 ? 13.445 -5.313 9.935 1.00 41.09 232 PRO A N 1
ATOM 1880 C CA . PRO A 1 232 ? 13.416 -6.700 10.427 1.00 41.09 232 PRO A CA 1
ATOM 1881 C C . PRO A 1 232 ? 14.356 -6.987 11.609 1.00 41.09 232 PRO A C 1
ATOM 1883 O O . PRO A 1 232 ? 14.095 -7.853 12.447 1.00 41.09 232 PRO A O 1
ATOM 1886 N N . SER A 1 233 ? 15.469 -6.252 11.704 1.00 40.22 233 SER A N 1
ATOM 1887 C CA . SER A 1 233 ? 16.463 -6.427 12.769 1.00 40.22 233 SER A CA 1
ATOM 1888 C C . SER A 1 233 ? 16.057 -5.774 14.097 1.00 40.22 233 SER A C 1
ATOM 1890 O O . SER A 1 233 ? 16.425 -6.268 15.167 1.00 40.22 233 SER A O 1
ATOM 1892 N N . LYS A 1 234 ? 15.279 -4.688 14.043 1.00 43.53 234 LYS A N 1
ATOM 1893 C CA . LYS A 1 234 ? 14.761 -3.989 15.223 1.00 43.53 234 LYS A CA 1
ATOM 1894 C C . LYS A 1 234 ? 13.480 -4.644 15.740 1.00 43.53 234 LYS A C 1
ATOM 1896 O O . LYS A 1 234 ? 13.371 -4.841 16.948 1.00 43.53 234 LYS A O 1
ATOM 1901 N N . LEU A 1 235 ? 12.609 -5.101 14.836 1.00 42.69 235 LEU A N 1
ATOM 1902 C CA . LEU A 1 235 ? 11.458 -5.959 15.138 1.00 42.69 235 LEU A CA 1
ATOM 1903 C C . LEU A 1 235 ? 11.856 -7.164 16.006 1.00 42.69 235 LEU A C 1
ATOM 1905 O O . LEU A 1 235 ? 11.310 -7.382 17.087 1.00 42.69 235 LEU A O 1
ATOM 1909 N N . LYS A 1 236 ? 12.886 -7.906 15.581 1.00 42.66 236 LYS A N 1
ATOM 1910 C CA . LYS A 1 236 ? 13.422 -9.044 16.340 1.00 42.66 236 LYS A CA 1
ATOM 1911 C C . LYS A 1 236 ? 13.871 -8.654 17.755 1.00 42.66 236 LYS A C 1
ATOM 1913 O O . LYS A 1 236 ? 13.598 -9.387 18.699 1.00 42.66 236 LYS A O 1
ATOM 1918 N N . LYS A 1 237 ? 14.552 -7.513 17.913 1.00 46.78 237 LYS A N 1
ATOM 1919 C CA . LYS A 1 237 ? 15.015 -7.017 19.223 1.00 46.78 237 LYS A CA 1
ATOM 1920 C C . LYS A 1 237 ? 13.874 -6.593 20.139 1.00 46.78 237 LYS A C 1
ATOM 1922 O O . LYS A 1 237 ? 14.019 -6.734 21.346 1.00 46.78 237 LYS A O 1
ATOM 1927 N N . LEU A 1 238 ? 12.788 -6.065 19.586 1.00 44.91 238 LEU A N 1
ATOM 1928 C CA . LEU A 1 238 ? 11.617 -5.657 20.351 1.00 44.91 238 LEU A CA 1
ATOM 1929 C C . LEU A 1 238 ? 10.837 -6.871 20.864 1.00 44.91 238 LEU A C 1
ATOM 1931 O O . LEU A 1 238 ? 10.543 -6.949 22.049 1.00 44.91 238 LEU A O 1
ATOM 1935 N N . LEU A 1 239 ? 10.577 -7.861 20.004 1.00 41.16 239 LEU A N 1
ATOM 1936 C CA . LEU A 1 239 ? 9.889 -9.097 20.406 1.00 41.16 239 LEU A CA 1
ATOM 1937 C C . LEU A 1 239 ? 10.637 -9.829 21.529 1.00 41.16 239 LEU A C 1
ATOM 1939 O O . LEU A 1 239 ? 10.013 -10.365 22.440 1.00 41.16 239 LEU A O 1
ATOM 1943 N N . MET A 1 240 ? 11.973 -9.772 21.513 1.00 46.28 240 MET A N 1
ATOM 1944 C CA . MET A 1 240 ? 12.838 -10.311 22.570 1.00 46.28 240 MET A CA 1
ATOM 1945 C C . MET A 1 240 ? 12.725 -9.587 23.921 1.00 46.28 240 MET A C 1
ATOM 1947 O O . MET A 1 240 ? 13.210 -10.116 24.916 1.00 46.28 240 MET A O 1
ATOM 1951 N N . GLN A 1 241 ? 12.126 -8.392 23.983 1.00 44.12 241 GLN A N 1
ATOM 1952 C CA . GLN A 1 241 ? 11.901 -7.675 25.247 1.00 44.12 241 GLN A CA 1
ATOM 1953 C C . GLN A 1 241 ? 10.639 -8.150 25.976 1.00 44.12 241 GLN A C 1
ATOM 1955 O O . GLN A 1 241 ? 10.542 -7.971 27.187 1.00 44.12 241 GLN A O 1
ATOM 1960 N N . TYR A 1 242 ? 9.693 -8.761 25.258 1.00 40.41 242 TYR A N 1
ATOM 1961 C CA . TYR A 1 242 ? 8.369 -9.102 25.788 1.00 40.41 242 TYR A CA 1
ATOM 1962 C C . TYR A 1 242 ? 8.043 -10.603 25.710 1.00 40.41 242 TYR A C 1
ATOM 1964 O O . TYR A 1 242 ? 7.002 -11.030 26.210 1.00 40.41 242 TYR A O 1
ATOM 1972 N N . THR A 1 243 ? 8.907 -11.429 25.102 1.00 39.81 243 THR A N 1
ATOM 1973 C CA . THR A 1 243 ? 8.733 -12.890 25.066 1.00 39.81 243 THR A CA 1
ATOM 1974 C C . THR A 1 243 ? 10.067 -13.644 24.924 1.00 39.81 243 THR A C 1
ATOM 1976 O O . THR A 1 243 ? 11.056 -13.094 24.440 1.00 39.81 243 THR A O 1
ATOM 1979 N N . ASP A 1 244 ? 10.104 -14.908 25.363 1.00 50.28 244 ASP A N 1
ATOM 1980 C CA . ASP A 1 244 ? 11.317 -15.742 25.377 1.00 50.28 244 ASP A CA 1
ATOM 1981 C C . ASP A 1 244 ? 11.835 -16.090 23.970 1.00 50.28 244 ASP A C 1
ATOM 1983 O O . ASP A 1 244 ? 11.065 -16.396 23.054 1.00 50.28 244 ASP A O 1
ATOM 1987 N N . ALA A 1 245 ? 13.164 -16.131 23.824 1.00 41.59 245 ALA A N 1
ATOM 1988 C CA . ALA A 1 245 ? 13.860 -16.373 22.557 1.00 41.59 245 ALA A CA 1
ATOM 1989 C C . ALA A 1 245 ? 13.418 -17.665 21.839 1.00 41.59 245 ALA A C 1
ATOM 1991 O O . ALA A 1 245 ? 13.263 -17.654 20.618 1.00 41.59 245 ALA A O 1
ATOM 1992 N N . ASP A 1 246 ? 13.131 -18.736 22.584 1.00 45.19 246 ASP A N 1
ATOM 1993 C CA . ASP A 1 246 ? 12.733 -20.036 22.027 1.00 45.19 246 ASP A CA 1
ATOM 1994 C C . ASP A 1 246 ? 11.314 -20.016 21.429 1.00 45.19 246 ASP A C 1
ATOM 1996 O O . ASP A 1 246 ? 11.041 -20.688 20.432 1.00 45.19 246 ASP A O 1
ATOM 2000 N N . LYS A 1 247 ? 10.404 -19.201 21.988 1.00 41.44 247 LYS A N 1
ATOM 2001 C CA . LYS A 1 247 ? 9.055 -18.992 21.432 1.00 41.44 247 LYS A CA 1
ATOM 2002 C C . LYS A 1 247 ? 9.094 -18.108 20.194 1.00 41.44 247 LYS A C 1
ATOM 2004 O O . LYS A 1 247 ? 8.368 -18.381 19.247 1.00 41.44 247 LYS A O 1
ATOM 2009 N N . ILE A 1 248 ? 9.970 -17.104 20.163 1.00 40.00 248 ILE A N 1
ATOM 2010 C CA . ILE A 1 248 ? 10.201 -16.270 18.974 1.00 40.00 248 ILE A CA 1
ATOM 2011 C C . ILE A 1 248 ? 10.798 -17.108 17.849 1.00 40.00 248 ILE A C 1
ATOM 2013 O O . ILE A 1 248 ? 10.408 -16.946 16.701 1.00 40.00 248 ILE A O 1
ATOM 2017 N N . GLU A 1 249 ? 11.726 -18.013 18.153 1.00 39.06 249 GLU A N 1
ATOM 2018 C CA . GLU A 1 249 ? 12.346 -18.878 17.152 1.00 39.06 249 GLU A CA 1
ATOM 2019 C C . GLU A 1 249 ? 11.371 -19.951 16.647 1.00 39.06 249 GLU A C 1
ATOM 2021 O O . GLU A 1 249 ? 11.329 -20.201 15.446 1.00 39.06 249 GLU A O 1
ATOM 2026 N N . GLN A 1 250 ? 10.498 -20.495 17.507 1.00 41.88 250 GLN A N 1
ATOM 2027 C CA . GLN A 1 250 ? 9.366 -21.332 17.085 1.00 41.88 250 GLN A CA 1
ATOM 2028 C C . GLN A 1 250 ? 8.337 -20.564 16.254 1.00 41.88 250 GLN A C 1
ATOM 2030 O O . GLN A 1 250 ? 7.878 -21.090 15.242 1.00 41.88 250 GLN A O 1
ATOM 2035 N N . MET A 1 251 ? 7.991 -19.334 16.642 1.00 36.69 251 MET A N 1
ATOM 2036 C CA . MET A 1 251 ? 7.105 -18.475 15.863 1.00 36.69 251 MET A CA 1
ATOM 2037 C C . MET A 1 251 ? 7.755 -18.142 14.523 1.00 36.69 251 MET A C 1
ATOM 2039 O O . MET A 1 251 ? 7.132 -18.406 13.519 1.00 36.69 251 MET A O 1
ATOM 2043 N N . MET A 1 252 ? 9.019 -17.718 14.448 1.00 35.34 252 MET A N 1
ATOM 2044 C CA . MET A 1 252 ? 9.720 -17.456 13.178 1.00 35.34 252 MET A CA 1
ATOM 2045 C C . MET A 1 252 ? 9.941 -18.715 12.320 1.00 35.34 252 MET A C 1
ATOM 2047 O O . MET A 1 252 ? 9.940 -18.633 11.092 1.00 35.34 252 MET A O 1
ATOM 2051 N N . ALA A 1 253 ? 10.136 -19.884 12.936 1.00 42.22 253 ALA A N 1
ATOM 2052 C CA . ALA A 1 253 ? 10.287 -21.155 12.228 1.00 42.22 253 ALA A CA 1
ATOM 2053 C C . ALA A 1 253 ? 8.946 -21.692 11.700 1.00 42.22 253 ALA A C 1
ATOM 2055 O O . ALA A 1 253 ? 8.915 -22.259 10.608 1.00 42.22 253 ALA A O 1
ATOM 2056 N N . SER A 1 254 ? 7.849 -21.483 12.438 1.00 36.28 254 SER A N 1
ATOM 2057 C CA . SER A 1 254 ? 6.471 -21.798 12.025 1.00 36.28 254 SER A CA 1
ATOM 2058 C C . SER A 1 254 ? 5.904 -20.754 11.051 1.00 36.28 254 SER A C 1
ATOM 2060 O O . SER A 1 254 ? 5.162 -21.100 10.140 1.00 36.28 254 SER A O 1
ATOM 2062 N N . ALA A 1 255 ? 6.306 -19.491 11.199 1.00 38.06 255 ALA A N 1
ATOM 2063 C CA . ALA A 1 255 ? 5.818 -18.313 10.485 1.00 38.06 255 ALA A CA 1
ATOM 2064 C C . ALA A 1 255 ? 6.732 -17.902 9.329 1.00 38.06 255 ALA A C 1
ATOM 2066 O O . ALA A 1 255 ? 6.695 -16.759 8.897 1.00 38.06 255 ALA A O 1
ATOM 2067 N N . LYS A 1 256 ? 7.572 -18.784 8.780 1.00 41.09 256 LYS A N 1
ATOM 2068 C CA . LYS A 1 256 ? 8.416 -18.405 7.628 1.00 41.09 256 LYS A CA 1
ATOM 2069 C C . LYS A 1 256 ? 7.591 -17.865 6.445 1.00 41.09 256 LYS A C 1
ATOM 2071 O O . LYS A 1 256 ? 8.113 -17.099 5.642 1.00 41.09 256 LYS A O 1
ATOM 2076 N N . GLN A 1 257 ? 6.323 -18.269 6.378 1.00 40.47 257 GLN A N 1
ATOM 2077 C CA . GLN A 1 257 ? 5.308 -17.749 5.469 1.00 40.47 257 GLN A CA 1
ATOM 2078 C C . GLN A 1 257 ? 4.528 -16.589 6.116 1.00 40.47 257 GLN A C 1
ATOM 2080 O O . GLN A 1 257 ? 4.594 -15.480 5.613 1.00 40.47 257 GLN A O 1
ATOM 2085 N N . GLU A 1 258 ? 3.945 -16.784 7.306 1.00 38.88 258 GLU A N 1
ATOM 2086 C CA . GLU A 1 258 ? 3.117 -15.772 7.997 1.00 38.88 258 GLU A CA 1
ATOM 2087 C C . GLU A 1 258 ? 3.866 -14.471 8.361 1.00 38.88 258 GLU A C 1
ATOM 2089 O O . GLU A 1 258 ? 3.273 -13.404 8.398 1.00 38.88 258 GLU A O 1
ATOM 2094 N N . MET A 1 259 ? 5.176 -14.523 8.610 1.00 35.97 259 MET A N 1
ATOM 2095 C CA . MET A 1 259 ? 6.035 -13.362 8.874 1.00 35.97 259 MET A CA 1
ATOM 2096 C C . MET A 1 259 ? 6.436 -12.647 7.580 1.00 35.97 259 MET A C 1
ATOM 2098 O O . MET A 1 259 ? 6.620 -11.435 7.590 1.00 35.97 259 MET A O 1
ATOM 2102 N N . ALA A 1 260 ? 6.577 -13.376 6.469 1.00 44.25 260 ALA A N 1
ATOM 2103 C CA . ALA A 1 260 ? 6.755 -12.767 5.152 1.00 44.25 260 ALA A CA 1
ATOM 2104 C C . ALA A 1 260 ? 5.451 -12.103 4.691 1.00 44.25 260 ALA A C 1
ATOM 2106 O O . ALA A 1 260 ? 5.493 -10.997 4.159 1.00 44.25 260 ALA A O 1
ATOM 2107 N N . ASP A 1 261 ? 4.312 -12.732 4.979 1.00 46.31 261 ASP A N 1
ATOM 2108 C CA . ASP A 1 261 ? 2.980 -12.181 4.745 1.00 46.31 261 ASP A CA 1
ATOM 2109 C C . ASP A 1 261 ? 2.746 -10.955 5.640 1.00 46.31 261 ASP A C 1
ATOM 2111 O O . ASP A 1 261 ? 2.344 -9.917 5.136 1.00 46.31 261 ASP A O 1
ATOM 2115 N N . LEU A 1 262 ? 3.128 -11.003 6.923 1.00 46.50 262 LEU A N 1
ATOM 2116 C CA . LEU A 1 262 ? 3.095 -9.856 7.839 1.00 46.50 262 LEU A CA 1
ATOM 2117 C C . LEU A 1 262 ? 3.984 -8.701 7.356 1.00 46.50 262 LEU A C 1
ATOM 2119 O O . LEU A 1 262 ? 3.544 -7.560 7.348 1.00 46.50 262 LEU A O 1
ATOM 2123 N N . LEU A 1 263 ? 5.226 -8.971 6.940 1.00 51.12 263 LEU A N 1
ATOM 2124 C CA . LEU A 1 263 ? 6.129 -7.942 6.401 1.00 51.12 263 LEU A CA 1
ATOM 2125 C C . LEU A 1 263 ? 5.633 -7.369 5.069 1.00 51.12 263 LEU A C 1
ATOM 2127 O O . LEU A 1 263 ? 5.883 -6.204 4.790 1.00 51.12 263 LEU A O 1
ATOM 2131 N N . THR A 1 264 ? 4.941 -8.170 4.260 1.00 54.56 264 THR A N 1
ATOM 2132 C CA . THR A 1 264 ? 4.313 -7.710 3.013 1.00 54.56 264 THR A CA 1
ATOM 2133 C C . THR A 1 264 ? 3.072 -6.872 3.305 1.00 54.56 264 THR A C 1
ATOM 2135 O O . THR A 1 264 ? 2.853 -5.861 2.654 1.00 54.56 264 THR A O 1
ATOM 2138 N N . LEU A 1 265 ? 2.301 -7.249 4.321 1.00 53.91 265 LEU A N 1
ATOM 2139 C CA . LEU A 1 265 ? 1.121 -6.529 4.784 1.00 53.91 265 LEU A CA 1
ATOM 2140 C C . LEU A 1 265 ? 1.479 -5.184 5.420 1.00 53.91 265 LEU A C 1
ATOM 2142 O O . LEU A 1 265 ? 0.753 -4.218 5.250 1.00 53.91 265 LEU A O 1
ATOM 2146 N N . LEU A 1 266 ? 2.631 -5.109 6.093 1.00 55.34 266 LEU A N 1
ATOM 2147 C CA . LEU A 1 266 ? 3.183 -3.865 6.634 1.00 55.34 266 LEU A CA 1
ATOM 2148 C C . LEU A 1 266 ? 3.564 -2.841 5.557 1.00 55.34 266 LEU A C 1
ATOM 2150 O O . LEU A 1 266 ? 3.730 -1.675 5.894 1.00 55.34 266 LEU A O 1
ATOM 2154 N N . LYS A 1 267 ? 3.704 -3.256 4.291 1.00 61.22 267 LYS A N 1
ATOM 2155 C CA . LYS A 1 267 ? 3.898 -2.325 3.172 1.00 61.22 267 LYS A CA 1
ATOM 2156 C C . LYS A 1 267 ? 2.605 -1.586 2.805 1.00 61.22 267 LYS A C 1
ATOM 2158 O O . LYS A 1 267 ? 2.671 -0.507 2.239 1.00 61.22 267 LYS A O 1
ATOM 2163 N N . ASP A 1 268 ? 1.440 -2.139 3.156 1.00 73.88 268 ASP A N 1
ATOM 2164 C CA . ASP A 1 268 ? 0.133 -1.496 2.997 1.00 73.88 268 ASP A CA 1
ATOM 2165 C C . ASP A 1 268 ? -0.168 -0.631 4.239 1.00 73.88 268 ASP A C 1
ATOM 2167 O O . ASP A 1 268 ? -0.922 -0.996 5.148 1.00 73.88 268 ASP A O 1
ATOM 2171 N N . GLU A 1 269 ? 0.500 0.521 4.313 1.00 72.50 269 GLU A N 1
ATOM 2172 C CA . GLU A 1 269 ? 0.476 1.415 5.477 1.00 72.50 269 GLU A CA 1
ATOM 2173 C C . GLU A 1 269 ? -0.934 1.906 5.830 1.00 72.50 269 GLU A C 1
ATOM 2175 O O . GLU A 1 269 ? -1.280 2.008 7.010 1.00 72.50 269 GLU A O 1
ATOM 2180 N N . ALA A 1 270 ? -1.774 2.178 4.827 1.00 76.38 270 ALA A N 1
ATOM 2181 C CA . ALA A 1 270 ? -3.152 2.613 5.035 1.00 76.38 270 ALA A CA 1
AT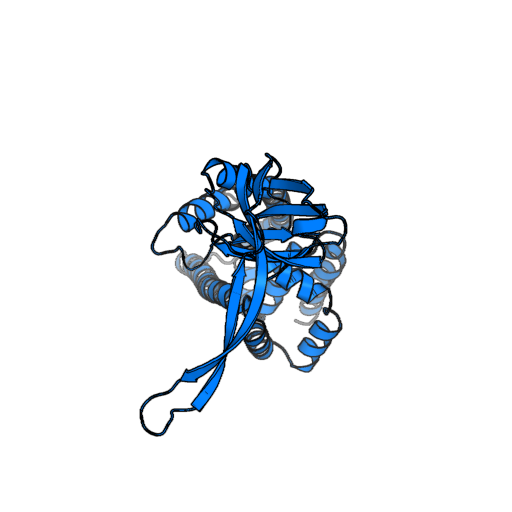OM 2182 C C . ALA A 1 270 ? -4.007 1.502 5.670 1.00 76.38 270 ALA A C 1
ATOM 2184 O O . ALA A 1 270 ? -4.769 1.760 6.609 1.00 76.38 270 ALA A O 1
ATOM 2185 N N . ARG A 1 271 ? -3.842 0.244 5.239 1.00 75.25 271 ARG A N 1
ATOM 2186 C CA . ARG A 1 271 ? -4.481 -0.910 5.888 1.00 75.25 271 ARG A CA 1
ATOM 2187 C C . ARG A 1 271 ? -3.977 -1.097 7.316 1.00 75.25 271 ARG A C 1
ATOM 2189 O O . ARG A 1 271 ? -4.788 -1.310 8.218 1.00 75.25 271 ARG A O 1
ATOM 2196 N N . CYS A 1 272 ? -2.673 -0.956 7.557 1.00 71.50 272 CYS A N 1
ATOM 2197 C CA . CYS A 1 272 ? -2.118 -0.987 8.912 1.00 71.50 272 CYS A CA 1
ATOM 2198 C C . CYS A 1 272 ? -2.701 0.117 9.800 1.00 71.50 272 CYS A C 1
ATOM 2200 O O . CYS A 1 272 ? -3.109 -0.158 10.930 1.00 71.50 272 CYS A O 1
ATOM 2202 N N . PHE A 1 273 ? -2.812 1.340 9.282 1.00 73.12 273 PHE A N 1
ATOM 2203 C CA . PHE A 1 273 ? -3.448 2.456 9.973 1.00 73.12 273 PHE A CA 1
ATOM 2204 C C . PHE A 1 273 ? -4.902 2.133 10.352 1.00 73.12 273 PHE A C 1
ATOM 2206 O O . PHE A 1 273 ? -5.315 2.389 11.487 1.00 73.12 273 PHE A O 1
ATOM 2213 N N . LEU A 1 274 ? -5.673 1.522 9.448 1.00 73.88 274 LEU A N 1
ATOM 2214 C CA . LEU A 1 274 ? -7.041 1.084 9.732 1.00 73.88 274 LEU A CA 1
ATOM 2215 C C . LEU A 1 274 ? -7.091 0.005 10.816 1.00 73.88 274 LEU A C 1
ATOM 2217 O O . LEU A 1 274 ? -7.885 0.117 11.747 1.00 73.88 274 LEU A O 1
ATOM 2221 N N . CYS A 1 275 ? -6.223 -1.007 10.762 1.00 70.56 275 CYS A N 1
ATOM 2222 C CA . CYS A 1 275 ? -6.142 -2.020 11.817 1.00 70.56 275 CYS A CA 1
ATOM 2223 C C . CYS A 1 275 ? -5.811 -1.392 13.178 1.00 70.56 275 CYS A C 1
ATOM 2225 O O . CYS A 1 275 ? -6.435 -1.725 14.185 1.00 70.56 275 CYS A O 1
ATOM 2227 N N . ILE A 1 276 ? -4.878 -0.439 13.206 1.00 68.00 276 ILE A N 1
ATOM 2228 C CA . ILE A 1 276 ? -4.495 0.293 14.417 1.00 68.00 276 ILE A CA 1
ATOM 2229 C C . ILE A 1 276 ? -5.680 1.092 14.973 1.00 68.00 276 ILE A C 1
ATOM 2231 O O . ILE A 1 276 ? -5.929 1.060 16.179 1.00 68.00 276 ILE A O 1
ATOM 2235 N N . ASN A 1 277 ? -6.444 1.771 14.115 1.00 73.06 277 ASN A N 1
ATOM 2236 C CA . ASN A 1 277 ? -7.638 2.513 14.526 1.00 73.06 277 ASN A CA 1
ATOM 2237 C C . ASN A 1 277 ? -8.783 1.596 14.978 1.00 73.06 277 ASN A C 1
ATOM 2239 O O . ASN A 1 277 ? -9.530 1.953 15.892 1.00 73.06 277 ASN A O 1
ATOM 2243 N N . ALA A 1 278 ? -8.911 0.402 14.397 1.00 74.38 278 ALA A N 1
ATOM 2244 C CA . ALA A 1 278 ? -9.884 -0.592 14.839 1.00 74.38 278 ALA A CA 1
ATOM 2245 C C . ALA A 1 278 ? -9.550 -1.094 16.250 1.00 74.38 278 ALA A C 1
ATOM 2247 O O . ALA A 1 278 ? -10.428 -1.138 17.107 1.00 74.38 278 ALA A O 1
ATOM 2248 N N . ILE A 1 279 ? -8.276 -1.388 16.526 1.00 66.25 279 ILE A N 1
ATOM 2249 C CA . ILE A 1 279 ? -7.804 -1.781 17.863 1.00 66.25 279 ILE A CA 1
ATOM 2250 C C . ILE A 1 279 ? -8.009 -0.647 18.866 1.00 66.25 279 ILE A C 1
ATOM 2252 O O . ILE A 1 279 ? -8.550 -0.868 19.947 1.00 66.25 279 ILE A O 1
ATOM 2256 N N . TYR A 1 280 ? -7.634 0.576 18.489 1.00 68.75 280 TYR A N 1
ATOM 2257 C CA . TYR A 1 280 ? -7.876 1.777 19.285 1.00 68.75 280 TYR A CA 1
ATOM 2258 C C . TYR A 1 280 ? -9.355 1.919 19.666 1.00 68.75 280 TYR A C 1
ATOM 2260 O O . TYR A 1 280 ? -9.692 2.187 20.819 1.00 68.75 280 TYR A O 1
ATOM 2268 N N . SER A 1 281 ? -10.246 1.686 18.703 1.00 76.06 281 SER A N 1
ATOM 2269 C CA . SER A 1 281 ? -11.692 1.745 18.906 1.00 76.06 281 SER A CA 1
ATOM 2270 C C . SER A 1 281 ? -12.191 0.605 19.790 1.00 76.06 281 SER A C 1
ATOM 2272 O O . SER A 1 281 ? -13.005 0.845 20.674 1.00 76.06 281 SER A O 1
ATOM 2274 N N . TRP A 1 282 ? -11.658 -0.606 19.620 1.00 78.69 282 TRP A N 1
ATOM 2275 C CA . TRP A 1 282 ? -11.966 -1.759 20.465 1.00 78.69 282 TRP A CA 1
ATOM 2276 C C . TRP A 1 282 ? -11.556 -1.545 21.925 1.00 78.69 282 TRP A C 1
ATOM 2278 O O . TRP A 1 282 ? -12.347 -1.834 22.818 1.00 78.69 282 TRP A O 1
ATOM 2288 N N . CYS A 1 283 ? -10.382 -0.964 22.192 1.00 69.31 283 CYS A N 1
ATOM 2289 C CA . CYS A 1 283 ? -9.955 -0.640 23.557 1.00 69.31 283 CYS A CA 1
ATOM 2290 C C . CYS A 1 283 ? -10.952 0.284 24.272 1.00 69.31 283 CYS A C 1
ATOM 2292 O O . CYS A 1 283 ? -11.183 0.129 25.469 1.00 69.31 283 CYS A O 1
ATOM 2294 N N . LYS A 1 284 ? -11.591 1.207 23.540 1.00 74.25 284 LYS A N 1
ATOM 2295 C CA . LYS A 1 284 ? -12.657 2.066 24.079 1.00 74.25 284 LYS A CA 1
ATOM 2296 C C . LYS A 1 284 ? -13.962 1.316 24.350 1.00 74.25 284 LYS A C 1
ATOM 2298 O O . LYS A 1 284 ? -14.793 1.809 25.099 1.00 74.25 284 LYS A O 1
ATOM 2303 N N . LEU A 1 285 ? -14.167 0.137 23.762 1.00 77.81 285 LEU A N 1
ATOM 2304 C CA . LEU A 1 285 ? -15.339 -0.692 24.054 1.00 77.81 285 LEU A CA 1
ATOM 2305 C C . LEU A 1 285 ? -15.228 -1.409 25.401 1.00 77.81 285 LEU A C 1
ATOM 2307 O O . LEU A 1 285 ? -16.243 -1.883 25.900 1.00 77.81 285 LEU A O 1
ATOM 2311 N N . LEU A 1 286 ? -14.034 -1.503 25.987 1.00 73.75 286 LEU A N 1
ATOM 2312 C CA . LEU A 1 286 ? -13.800 -2.235 27.228 1.00 73.75 286 LEU A CA 1
ATOM 2313 C C . LEU A 1 286 ? -14.365 -1.487 28.437 1.00 73.75 286 LEU A C 1
ATOM 2315 O O . LEU A 1 286 ? -14.228 -0.269 28.556 1.00 73.75 286 LEU A O 1
ATOM 2319 N N . SER A 1 287 ? -14.965 -2.226 29.369 1.00 72.25 287 SER A N 1
ATOM 2320 C CA . SER A 1 287 ? -15.414 -1.653 30.635 1.00 72.25 287 SER A CA 1
ATOM 2321 C C . SER A 1 287 ? -14.220 -1.331 31.553 1.00 72.25 287 SER A C 1
ATOM 2323 O O . SER A 1 287 ? -13.157 -1.958 31.454 1.00 72.25 287 SER A O 1
ATOM 2325 N N . PRO A 1 288 ? -14.372 -0.406 32.519 1.00 66.62 288 PRO A N 1
ATOM 2326 C CA . PRO A 1 288 ? -13.309 -0.083 33.475 1.00 66.62 288 PRO A CA 1
ATOM 2327 C C . PRO A 1 288 ? -12.774 -1.297 34.252 1.00 66.62 288 PRO A C 1
ATOM 2329 O O . PRO A 1 288 ? -11.579 -1.386 34.534 1.00 66.62 288 PRO A O 1
ATOM 2332 N N . ALA A 1 289 ? -13.643 -2.265 34.561 1.00 64.69 289 ALA A N 1
ATOM 2333 C CA . ALA A 1 289 ? -13.252 -3.501 35.235 1.00 64.69 289 ALA A CA 1
ATOM 2334 C C . ALA A 1 289 ? -12.330 -4.374 34.362 1.00 64.69 289 ALA A C 1
ATOM 2336 O O . ALA A 1 289 ? -11.347 -4.923 34.858 1.00 64.69 289 ALA A O 1
ATOM 2337 N N . GLN A 1 290 ? -12.601 -4.458 33.057 1.00 64.31 290 GLN A N 1
ATOM 2338 C CA . GLN A 1 290 ? -11.766 -5.204 32.112 1.00 64.31 290 GLN A CA 1
ATOM 2339 C C . GLN A 1 290 ? -10.417 -4.526 31.885 1.00 64.31 290 GLN A C 1
ATOM 2341 O O . GLN A 1 290 ? -9.394 -5.201 31.824 1.00 64.31 290 GLN A O 1
ATOM 2346 N N . LEU A 1 291 ? -10.391 -3.194 31.816 1.00 60.78 291 LEU A N 1
ATOM 2347 C CA . LEU A 1 291 ? -9.144 -2.437 31.704 1.00 60.78 291 LEU A CA 1
ATOM 2348 C C . LEU A 1 291 ? -8.225 -2.666 32.911 1.00 60.78 291 LEU A C 1
ATOM 2350 O O . LEU A 1 291 ? -7.012 -2.771 32.743 1.00 60.78 291 LEU A O 1
ATOM 2354 N N . PHE A 1 292 ? -8.788 -2.803 34.115 1.00 56.78 292 PHE A N 1
ATOM 2355 C CA . PHE A 1 292 ? -8.023 -3.152 35.313 1.00 56.78 292 PHE A CA 1
ATOM 2356 C C . PHE A 1 292 ? -7.417 -4.565 35.228 1.00 56.78 292 PHE A C 1
ATOM 2358 O O . PHE A 1 292 ? -6.240 -4.756 35.536 1.00 56.78 292 PHE A O 1
ATOM 2365 N N . ASP A 1 293 ? -8.189 -5.549 34.757 1.00 55.28 293 ASP A N 1
ATOM 2366 C CA . ASP A 1 293 ? -7.700 -6.920 34.556 1.00 55.28 293 ASP A CA 1
ATOM 2367 C C . ASP A 1 293 ? -6.624 -6.987 33.456 1.00 55.28 293 ASP A C 1
ATOM 2369 O O . ASP A 1 293 ? -5.595 -7.642 33.627 1.00 55.28 293 ASP A O 1
ATOM 2373 N N . ILE A 1 294 ? -6.790 -6.233 32.367 1.00 54.56 294 ILE A N 1
ATOM 2374 C CA . ILE A 1 294 ? -5.806 -6.128 31.281 1.00 54.56 294 ILE A CA 1
ATOM 2375 C C . ILE A 1 294 ? -4.526 -5.438 31.746 1.00 54.56 294 ILE A C 1
ATOM 2377 O O . ILE A 1 294 ? -3.454 -5.889 31.365 1.00 54.56 294 ILE A O 1
ATOM 2381 N N . ALA A 1 295 ? -4.610 -4.400 32.583 1.00 50.38 295 ALA A N 1
ATOM 2382 C CA . ALA A 1 295 ? -3.439 -3.758 33.182 1.00 50.38 295 ALA A CA 1
ATOM 2383 C C . ALA A 1 295 ? -2.690 -4.694 34.151 1.00 50.38 295 ALA A C 1
ATOM 2385 O O . ALA A 1 295 ? -1.478 -4.570 34.321 1.00 50.38 295 ALA A O 1
ATOM 2386 N N . SER A 1 296 ? -3.401 -5.644 34.772 1.00 45.38 296 SER A N 1
ATOM 2387 C CA . SER A 1 296 ? -2.802 -6.698 35.602 1.00 45.38 296 SER A CA 1
ATOM 2388 C C . SER A 1 296 ? -2.175 -7.840 34.782 1.00 45.38 296 SER A C 1
ATOM 2390 O O . SER A 1 296 ? -1.294 -8.550 35.273 1.00 45.38 296 SER A O 1
ATOM 2392 N N . LYS A 1 297 ? -2.592 -7.993 33.517 1.00 48.50 297 LYS A N 1
ATOM 2393 C CA . LYS A 1 297 ? -2.022 -8.894 32.505 1.00 48.50 297 LYS A CA 1
ATOM 2394 C C . LYS A 1 297 ? -1.034 -8.125 31.614 1.00 48.50 297 LYS A C 1
ATOM 2396 O O . LYS A 1 297 ? -0.928 -6.905 31.653 1.00 48.50 297 LYS A O 1
ATOM 2401 N N . THR A 1 298 ? -0.253 -8.817 30.786 1.00 52.22 298 THR A N 1
ATOM 2402 C CA . THR A 1 298 ? 0.605 -8.124 29.811 1.00 52.22 298 THR A CA 1
ATOM 2403 C C . THR A 1 298 ? -0.249 -7.656 28.630 1.00 52.22 298 THR A C 1
ATOM 2405 O O . THR A 1 298 ? -0.491 -8.431 27.708 1.00 52.22 298 THR A O 1
ATOM 2408 N N . LEU A 1 299 ? -0.680 -6.388 28.641 1.00 49.56 299 LEU A N 1
ATOM 2409 C CA . LEU A 1 299 ? -1.422 -5.719 27.556 1.00 49.56 299 LEU A CA 1
ATOM 2410 C C . LEU A 1 299 ? -0.853 -6.027 26.154 1.00 49.56 299 LEU A C 1
ATOM 2412 O O . LEU A 1 299 ? -1.606 -6.300 25.223 1.00 49.56 299 LEU A O 1
ATOM 2416 N N . ALA A 1 300 ? 0.476 -6.068 26.017 1.00 48.22 300 ALA A N 1
ATOM 2417 C CA . ALA A 1 300 ? 1.143 -6.380 24.753 1.00 48.22 300 ALA A CA 1
ATOM 2418 C C . ALA A 1 300 ? 0.757 -7.755 24.170 1.00 48.22 300 ALA A C 1
ATOM 2420 O O . ALA A 1 300 ? 0.640 -7.887 22.956 1.00 48.22 300 ALA A O 1
ATOM 2421 N N . ALA A 1 301 ? 0.517 -8.772 25.005 1.00 49.06 301 ALA A N 1
ATOM 2422 C CA . ALA A 1 301 ? 0.141 -10.108 24.535 1.00 49.06 301 ALA A CA 1
ATOM 2423 C C . ALA A 1 301 ? -1.271 -10.126 23.926 1.00 49.06 301 ALA A C 1
ATOM 2425 O O . ALA A 1 301 ? -1.486 -10.735 22.882 1.00 49.06 301 ALA A O 1
ATOM 2426 N N . ILE A 1 302 ? -2.208 -9.401 24.541 1.00 52.12 302 ILE A N 1
ATOM 2427 C CA . ILE A 1 302 ? -3.590 -9.278 24.058 1.00 52.12 302 ILE A CA 1
ATOM 2428 C C . ILE A 1 302 ? -3.613 -8.501 22.738 1.00 52.12 302 ILE A C 1
ATOM 2430 O O . ILE A 1 302 ? -4.260 -8.920 21.781 1.00 52.12 302 ILE A O 1
ATOM 2434 N N . LEU A 1 303 ? -2.847 -7.410 22.650 1.00 52.12 303 LEU A N 1
ATOM 2435 C CA . LEU A 1 303 ? -2.752 -6.603 21.433 1.00 52.12 303 LEU A CA 1
ATOM 2436 C C . LEU A 1 303 ? -2.185 -7.400 20.252 1.00 52.12 303 LEU A C 1
ATOM 2438 O O . LEU A 1 303 ? -2.724 -7.310 19.152 1.00 52.12 303 LEU A O 1
ATOM 2442 N N . VAL A 1 304 ? -1.152 -8.221 20.470 1.00 50.16 304 VAL A N 1
ATOM 2443 C CA . VAL A 1 304 ? -0.598 -9.102 19.427 1.00 50.16 304 VAL A CA 1
ATOM 2444 C C . VAL A 1 304 ? -1.659 -10.067 18.894 1.00 50.16 304 VAL A C 1
ATOM 2446 O O . VAL A 1 304 ? -1.751 -10.270 17.686 1.00 50.16 304 VAL A O 1
ATOM 2449 N N . GLU A 1 305 ? -2.492 -10.637 19.761 1.00 52.31 305 GLU A N 1
ATOM 2450 C CA . GLU A 1 305 ? -3.544 -11.571 19.350 1.00 52.31 305 GLU A CA 1
ATOM 2451 C C . GLU A 1 305 ? -4.687 -10.890 18.586 1.00 52.31 305 GLU A C 1
ATOM 2453 O O . GLU A 1 305 ? -5.190 -11.457 17.609 1.00 52.31 305 GLU A O 1
ATOM 2458 N N . VAL A 1 306 ? -5.062 -9.665 18.972 1.00 55.47 306 VAL A N 1
ATOM 2459 C CA . VAL A 1 306 ? -6.036 -8.860 18.220 1.00 55.47 306 VAL A CA 1
ATOM 2460 C C . VAL A 1 306 ? -5.471 -8.507 16.846 1.00 55.47 306 VAL A C 1
ATOM 2462 O O . VAL A 1 306 ? -6.132 -8.765 15.845 1.00 55.47 306 VAL A O 1
ATOM 2465 N N . VAL A 1 307 ? -4.226 -8.022 16.768 1.00 53.59 307 VAL A N 1
ATOM 2466 C CA . VAL A 1 307 ? -3.542 -7.741 15.494 1.00 53.59 307 VAL A CA 1
ATOM 2467 C C . VAL A 1 307 ? -3.556 -8.981 14.598 1.00 53.59 307 VAL A C 1
ATOM 2469 O O . VAL A 1 307 ? -4.068 -8.921 13.487 1.00 53.59 307 VAL A O 1
ATOM 2472 N N . ILE A 1 308 ? -3.094 -10.136 15.083 1.00 52.59 308 ILE A N 1
ATOM 2473 C CA . ILE A 1 308 ? -3.085 -11.386 14.301 1.00 52.59 308 ILE A CA 1
ATOM 2474 C C . ILE A 1 308 ? -4.493 -11.756 13.804 1.00 52.59 308 ILE A C 1
ATOM 2476 O O . ILE A 1 308 ? -4.651 -12.217 12.675 1.00 52.59 308 ILE A O 1
ATOM 2480 N N . SER A 1 309 ? -5.523 -11.532 14.621 1.00 53.56 309 SER A N 1
ATOM 2481 C CA . SER A 1 309 ? -6.912 -11.831 14.256 1.00 53.56 309 SER A CA 1
ATOM 2482 C C . SER A 1 309 ? -7.466 -10.897 13.175 1.00 53.56 309 SER A C 1
ATOM 2484 O O . SER A 1 309 ? -8.306 -11.328 12.388 1.00 53.56 309 SER A O 1
ATOM 2486 N N . LEU A 1 310 ? -6.989 -9.649 13.112 1.00 53.38 310 LEU A N 1
ATOM 2487 C CA . LEU A 1 310 ? -7.356 -8.684 12.071 1.00 53.38 310 LEU A CA 1
ATOM 2488 C C . LEU A 1 310 ? -6.565 -8.897 10.773 1.00 53.38 310 LEU A C 1
ATOM 2490 O O . LEU A 1 310 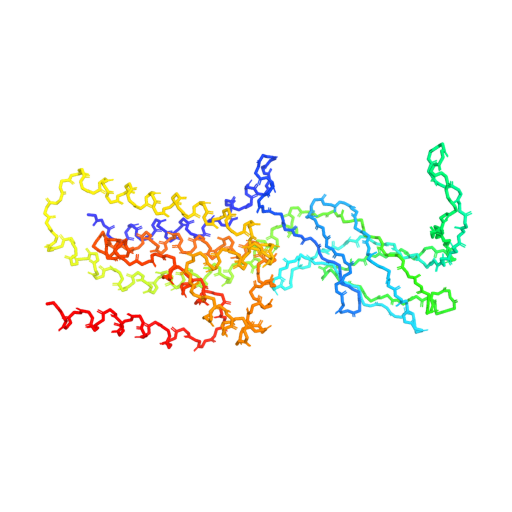? -7.095 -8.648 9.693 1.00 53.38 310 LEU A O 1
ATOM 2494 N N . LEU A 1 311 ? -5.318 -9.369 10.874 1.00 50.09 311 LEU A N 1
ATOM 2495 C CA . LEU A 1 311 ? -4.402 -9.504 9.738 1.00 50.09 311 LEU A CA 1
ATOM 2496 C C . LEU A 1 311 ? -4.535 -10.830 8.969 1.00 50.09 311 LEU A C 1
ATOM 2498 O O . LEU A 1 311 ? -4.040 -10.912 7.852 1.00 50.09 311 LEU A O 1
ATOM 2502 N N . ILE A 1 312 ? -5.183 -11.866 9.520 1.00 51.22 312 ILE A N 1
ATOM 2503 C CA . ILE A 1 312 ? -5.355 -13.166 8.840 1.00 51.22 312 ILE A CA 1
ATOM 2504 C C . ILE A 1 312 ? -6.780 -13.295 8.267 1.00 51.22 312 ILE A C 1
ATOM 2506 O O . ILE A 1 312 ? -7.728 -13.542 9.023 1.00 51.22 312 ILE A O 1
ATOM 2510 N N . PRO A 1 313 ? -6.973 -13.223 6.934 1.00 42.16 313 PRO A N 1
ATOM 2511 C CA . PRO A 1 313 ? -8.275 -13.438 6.318 1.00 42.16 313 PRO A CA 1
ATOM 2512 C C . PRO A 1 313 ? -8.659 -14.924 6.369 1.00 42.16 313 PRO A C 1
ATOM 2514 O O . PRO A 1 313 ? -8.036 -15.770 5.733 1.00 42.16 313 PRO A O 1
ATOM 2517 N N . GLY A 1 314 ? -9.741 -15.244 7.082 1.00 42.03 314 GLY A N 1
ATOM 2518 C CA . GLY A 1 314 ? -10.395 -16.554 7.021 1.00 42.03 314 GLY A CA 1
ATOM 2519 C C . GLY A 1 314 ? -9.870 -17.612 8.003 1.00 42.03 314 GLY A C 1
ATOM 2520 O O . GLY A 1 314 ? -8.809 -18.202 7.843 1.00 42.03 314 GLY A O 1
ATOM 2521 N N . GLY A 1 315 ? -10.713 -17.967 8.979 1.00 32.88 315 GLY A N 1
ATOM 2522 C CA . GLY A 1 315 ? -10.750 -19.321 9.553 1.00 32.88 315 GLY A CA 1
ATOM 2523 C C . GLY A 1 315 ? -9.966 -19.601 10.842 1.00 32.88 315 GLY A C 1
ATOM 2524 O O . GLY A 1 315 ? -10.308 -20.561 11.532 1.00 32.88 315 GLY A O 1
ATOM 2525 N N . ALA A 1 316 ? -8.994 -18.778 11.246 1.00 37.50 316 ALA A N 1
ATOM 2526 C CA . ALA A 1 316 ? -8.335 -18.926 12.559 1.00 37.50 316 ALA A CA 1
ATOM 2527 C C . ALA A 1 316 ? -9.113 -18.255 13.718 1.00 37.50 316 ALA A C 1
ATOM 2529 O O . ALA A 1 316 ? -8.891 -18.563 14.892 1.00 37.50 316 ALA A O 1
ATOM 2530 N N . ILE A 1 317 ? -10.084 -17.408 13.360 1.00 42.94 317 ILE A N 1
ATOM 2531 C CA . ILE A 1 317 ? -10.858 -16.486 14.209 1.00 42.94 317 ILE A CA 1
ATOM 2532 C C . ILE A 1 317 ? -11.526 -17.186 15.411 1.00 42.94 317 ILE A C 1
ATOM 2534 O O . ILE A 1 317 ? -11.584 -16.638 16.504 1.00 42.94 317 ILE A O 1
ATOM 2538 N N . ILE A 1 318 ? -11.977 -18.436 15.260 1.00 37.34 318 ILE A N 1
ATOM 2539 C CA . ILE A 1 318 ? -12.757 -19.135 16.301 1.00 37.34 318 ILE A CA 1
ATOM 2540 C C . ILE A 1 318 ? -11.866 -19.945 17.262 1.00 37.34 318 ILE A C 1
ATOM 2542 O O . ILE A 1 318 ? -12.249 -20.198 18.403 1.00 37.34 318 ILE A O 1
ATOM 2546 N N . LYS A 1 319 ? -10.662 -20.368 16.855 1.00 36.12 319 LYS A N 1
ATOM 2547 C CA . LYS A 1 319 ? -9.808 -21.222 17.708 1.00 36.12 319 LYS A CA 1
ATOM 2548 C C . LYS A 1 319 ? -9.018 -20.440 18.754 1.00 36.12 319 LYS A C 1
ATOM 2550 O O . LYS A 1 319 ? -8.786 -20.975 19.836 1.00 36.12 319 LYS A O 1
ATOM 2555 N N . ASN A 1 320 ? -8.635 -19.203 18.451 1.00 40.94 320 ASN A N 1
ATOM 2556 C CA . ASN A 1 320 ? -7.835 -18.381 19.360 1.00 40.94 320 ASN A CA 1
ATOM 2557 C C . ASN A 1 320 ? -8.714 -17.599 20.353 1.00 40.94 320 ASN A C 1
ATOM 2559 O O . ASN A 1 320 ? -8.405 -17.588 21.541 1.00 40.94 320 ASN A O 1
ATOM 2563 N N . LEU A 1 321 ? -9.887 -17.110 19.927 1.00 39.78 321 LEU A N 1
ATOM 2564 C CA . LEU A 1 321 ? -10.860 -16.464 20.822 1.00 39.78 321 LEU A CA 1
ATOM 2565 C C . LEU A 1 321 ? -11.406 -17.426 21.897 1.00 39.78 321 LEU A C 1
ATOM 2567 O O . LEU A 1 321 ? -11.555 -17.060 23.060 1.00 39.78 321 LEU A O 1
ATOM 2571 N N . ASN A 1 322 ? -11.642 -18.696 21.534 1.00 38.19 322 ASN A N 1
ATOM 2572 C CA . ASN A 1 322 ? -12.058 -19.720 22.499 1.00 38.19 322 ASN A CA 1
ATOM 2573 C C . ASN A 1 322 ? -10.968 -20.012 23.545 1.00 38.19 322 ASN A C 1
ATOM 2575 O O . ASN A 1 322 ? -11.299 -20.250 24.698 1.00 38.19 322 ASN A O 1
ATOM 2579 N N . ARG A 1 323 ? -9.679 -19.925 23.188 1.00 38.62 323 ARG A N 1
ATOM 2580 C CA . ARG A 1 323 ? -8.569 -20.109 24.141 1.00 38.62 323 ARG A CA 1
ATOM 2581 C C . ARG A 1 323 ? -8.422 -18.947 25.118 1.00 38.62 323 ARG A C 1
ATOM 2583 O O . ARG A 1 323 ? -8.097 -19.191 26.274 1.00 38.62 323 ARG A O 1
ATOM 2590 N N . LEU A 1 324 ? -8.701 -17.720 24.681 1.00 37.72 324 LEU A N 1
ATOM 2591 C CA . LEU A 1 324 ? -8.763 -16.538 25.545 1.00 37.72 324 LEU A CA 1
ATOM 2592 C C . LEU A 1 324 ? -9.924 -16.621 26.539 1.00 37.72 324 LEU A C 1
ATOM 2594 O O . LEU A 1 324 ? -9.731 -16.390 27.732 1.00 37.72 324 LEU A O 1
ATOM 2598 N N . ARG A 1 325 ? -11.109 -17.032 26.072 1.00 38.84 325 ARG A N 1
ATOM 2599 C CA . ARG A 1 325 ? -12.263 -17.291 26.941 1.00 38.84 325 ARG A CA 1
ATOM 2600 C C . ARG A 1 325 ? -11.980 -18.421 27.933 1.00 38.84 325 ARG A C 1
ATOM 2602 O O . ARG A 1 325 ? -12.312 -18.297 29.108 1.00 38.84 325 ARG A O 1
ATOM 2609 N N . ASP A 1 326 ? -11.331 -19.495 27.490 1.00 36.91 326 ASP A N 1
ATOM 2610 C CA . ASP A 1 326 ? -10.994 -20.627 28.354 1.00 36.91 326 ASP A CA 1
ATOM 2611 C C . ASP A 1 326 ? -9.917 -20.234 29.387 1.00 36.91 326 ASP A C 1
ATOM 2613 O O . ASP A 1 326 ? -10.060 -20.555 30.565 1.00 36.91 326 ASP A O 1
ATOM 2617 N N . ALA A 1 327 ? -8.905 -19.446 29.007 1.00 33.78 327 ALA A N 1
ATOM 2618 C CA . ALA A 1 327 ? -7.906 -18.897 29.929 1.00 33.78 327 ALA A CA 1
ATOM 2619 C C . ALA A 1 327 ? -8.505 -17.901 30.942 1.00 33.78 327 ALA A C 1
ATOM 2621 O O . ALA A 1 327 ? -8.109 -17.902 32.108 1.00 33.78 327 ALA A O 1
ATOM 2622 N N . ALA A 1 328 ? -9.493 -17.100 30.531 1.00 30.14 328 ALA A N 1
ATOM 2623 C CA . ALA A 1 328 ? -10.264 -16.240 31.427 1.00 30.14 328 ALA A CA 1
ATOM 2624 C C . ALA A 1 328 ? -11.165 -17.053 32.379 1.00 30.14 328 ALA A C 1
ATOM 2626 O O . ALA A 1 328 ? -11.281 -16.720 33.556 1.00 30.14 328 ALA A O 1
ATOM 2627 N N . SER A 1 329 ? -11.745 -18.164 31.911 1.00 27.81 329 SER A N 1
ATOM 2628 C CA . SER A 1 329 ? -12.624 -19.025 32.716 1.00 27.81 329 SER A CA 1
ATOM 2629 C C . SER A 1 329 ? -11.885 -19.881 33.755 1.00 27.81 329 SER A C 1
ATOM 2631 O O . SER A 1 329 ? -12.423 -20.143 34.828 1.00 27.81 329 SER A O 1
ATOM 2633 N N . VAL A 1 330 ? -10.636 -20.285 33.488 1.00 26.33 330 VAL A N 1
ATOM 2634 C CA . VAL A 1 330 ? -9.831 -21.097 34.422 1.00 26.33 330 VAL A CA 1
ATOM 2635 C C . VAL A 1 330 ? -9.372 -20.279 35.639 1.00 26.33 330 VAL A C 1
ATOM 2637 O O . VAL A 1 330 ? -9.222 -20.835 36.725 1.00 26.33 330 VAL A O 1
ATOM 2640 N N . ALA A 1 331 ? -9.226 -18.958 35.508 1.00 26.69 331 ALA A N 1
ATOM 2641 C CA . ALA A 1 331 ? -8.866 -18.078 36.623 1.00 26.69 331 ALA A CA 1
ATOM 2642 C C . ALA A 1 331 ? -10.031 -17.819 37.601 1.00 26.69 331 ALA A C 1
ATOM 2644 O O . ALA A 1 331 ? -9.789 -17.608 38.786 1.00 26.69 331 ALA A O 1
ATOM 2645 N N . ALA A 1 332 ? -11.287 -17.924 37.147 1.00 27.09 332 ALA A N 1
ATOM 2646 C CA . ALA A 1 332 ? -12.473 -17.806 38.003 1.00 27.09 332 ALA A CA 1
ATOM 2647 C C . ALA A 1 332 ? -12.710 -19.036 38.909 1.00 27.09 332 ALA A C 1
ATOM 2649 O O . ALA A 1 332 ? -13.581 -19.010 39.771 1.00 27.09 332 ALA A O 1
ATOM 2650 N N . VAL A 1 333 ? -11.945 -20.120 38.723 1.00 27.08 333 VAL A N 1
ATOM 2651 C CA . VAL A 1 333 ? -12.032 -21.356 39.528 1.00 27.08 333 VAL A CA 1
ATOM 2652 C C . VAL A 1 333 ? -10.924 -21.426 40.597 1.00 27.08 333 VAL A C 1
ATOM 2654 O O . VAL A 1 333 ? -10.933 -22.332 41.428 1.00 27.08 333 VAL A O 1
ATOM 2657 N N . ILE A 1 334 ? -9.974 -20.478 40.615 1.00 28.12 334 ILE A N 1
ATOM 2658 C CA . ILE A 1 334 ? -8.812 -20.492 41.531 1.00 28.12 334 ILE A CA 1
ATOM 2659 C C . ILE A 1 334 ? -8.786 -19.277 42.490 1.00 28.12 334 ILE A C 1
ATOM 2661 O O . ILE A 1 334 ? -7.811 -19.101 43.213 1.00 28.12 334 ILE A O 1
ATOM 2665 N N . ASN A 1 335 ? -9.862 -18.487 42.592 1.00 27.69 335 ASN A N 1
ATOM 2666 C CA . ASN A 1 335 ? -10.043 -17.520 43.689 1.00 27.69 335 ASN A CA 1
ATOM 2667 C C . ASN A 1 335 ? -11.405 -17.664 44.363 1.00 27.69 335 ASN A C 1
ATOM 2669 O O . ASN A 1 335 ? -12.423 -17.511 43.653 1.00 27.69 335 ASN A O 1
#

Radius of gyration: 26.3 Å; Cα contacts (8 Å, |Δi|>4): 414; chains: 1; bounding box: 76×41×76 Å